Protein AF-A0A6L7ND13-F1 (afdb_monomer)

Nearest PDB structures (foldseek):
  5fch-assembly1_B  TM=8.003E-01  e=1.359E-07  Xanthomonas campestris pv. campestris str. ATCC 33913
  6xmr-assembly1_B  TM=7.832E-01  e=4.592E-07  Lactococcus lactis
  7n02-assembly1_B  TM=7.841E-01  e=1.763E-06  Lactococcus lactis
  7k3u-assembly2_B  TM=7.714E-01  e=4.323E-06  Lactococcus lactis
  4zng-assembly2_B  TM=7.708E-01  e=8.747E-06  Lactococcus lactis

Radius of gyration: 25.18 Å; Cα contacts (8 Å, |Δi|>4): 247; chains: 1; bounding box: 66×83×65 Å

Sequence (226 aa):
MPPTGGRMGHCSWRRLSSLGLPGARTSSAKSAGSGPPSGVRSARRWLVEGTPSSPRLAPGMSTIAFDHRARRLALDVVLEEAGVDLVWLPIGADLEYLTGIQRRVPTFGDVNYAHGWVAGAFLAPGRDPAFILPRNYVEFDLPEGVPGEVVSVSEMDDGHALFSRVARSFPSPRTLAVGARTWASATMNLLEELRNPQLSNASRLVNRLRRIKSPEELELLRRACH

Structure (mmCIF, N/CA/C/O backbone):
data_AF-A0A6L7ND13-F1
#
_entry.id   AF-A0A6L7ND13-F1
#
loop_
_atom_site.group_PDB
_atom_site.id
_atom_site.type_symbol
_atom_site.label_atom_id
_atom_site.label_alt_id
_atom_site.label_comp_id
_atom_site.label_asym_id
_atom_site.label_entity_id
_atom_site.label_seq_id
_atom_site.pdbx_PDB_ins_code
_atom_site.Cartn_x
_atom_site.Cartn_y
_atom_site.Cartn_z
_atom_site.occupancy
_atom_site.B_iso_or_equiv
_atom_site.auth_seq_id
_atom_site.auth_comp_id
_atom_site.auth_asym_id
_atom_site.auth_atom_id
_atom_site.pdbx_PDB_model_num
ATOM 1 N N . MET A 1 1 ? -37.242 57.084 11.475 1.00 40.94 1 MET A N 1
ATOM 2 C CA . MET A 1 1 ? -35.936 57.454 10.889 1.00 40.94 1 MET A CA 1
ATOM 3 C C . MET A 1 1 ? -35.369 56.239 10.155 1.00 40.94 1 MET A C 1
ATOM 5 O O . MET A 1 1 ? -35.348 55.177 10.764 1.00 40.94 1 MET A O 1
ATOM 9 N N . PRO A 1 2 ? -35.008 56.360 8.865 1.00 50.81 2 PRO A N 1
ATOM 10 C CA . PRO A 1 2 ? -34.265 55.353 8.084 1.00 50.81 2 PRO A CA 1
ATOM 11 C C . PRO A 1 2 ? -32.737 55.579 8.264 1.00 50.81 2 PRO A C 1
ATOM 13 O O . PRO A 1 2 ? -32.386 56.436 9.077 1.00 50.81 2 PRO A O 1
ATOM 16 N N . PRO A 1 3 ? -31.819 55.027 7.436 1.00 60.19 3 PRO A N 1
ATOM 17 C CA . PRO A 1 3 ? -31.673 53.696 6.808 1.00 60.19 3 PRO A CA 1
ATOM 18 C C . PRO A 1 3 ? -30.287 53.065 7.153 1.00 60.19 3 PRO A C 1
ATOM 20 O O . PRO A 1 3 ? -29.480 53.669 7.849 1.00 60.19 3 PRO A O 1
ATOM 23 N N . THR A 1 4 ? -29.957 51.833 6.747 1.00 44.44 4 THR A N 1
ATOM 24 C CA . THR A 1 4 ? -28.990 51.448 5.669 1.00 44.44 4 THR A CA 1
ATOM 25 C C . THR A 1 4 ? -28.398 50.088 6.107 1.00 44.44 4 THR A C 1
ATOM 27 O O . THR A 1 4 ? -28.283 49.857 7.301 1.00 44.44 4 THR A O 1
ATOM 30 N N . GLY A 1 5 ? -28.041 49.081 5.309 1.00 36.72 5 GLY A N 1
ATOM 31 C CA . GLY A 1 5 ? -27.758 48.928 3.886 1.00 36.72 5 GLY A CA 1
ATOM 32 C C . GLY A 1 5 ? -26.557 47.967 3.778 1.00 36.72 5 GLY A C 1
ATOM 33 O O . GLY A 1 5 ? -25.539 48.217 4.410 1.00 36.72 5 GLY A O 1
ATOM 34 N N . GLY A 1 6 ? -26.652 46.870 3.016 1.00 35.41 6 GLY A N 1
ATOM 35 C CA . GLY A 1 6 ? -25.508 45.966 2.805 1.00 35.41 6 GLY A CA 1
ATOM 36 C C . GLY A 1 6 ? -25.832 44.708 1.996 1.00 35.41 6 GLY A C 1
ATOM 37 O O . GLY A 1 6 ? -26.283 43.712 2.543 1.00 35.41 6 GLY A O 1
ATOM 38 N N . ARG A 1 7 ? -25.616 44.785 0.677 1.00 42.44 7 ARG A N 1
ATOM 39 C CA . ARG A 1 7 ? -25.747 43.716 -0.333 1.00 42.44 7 ARG A CA 1
ATOM 40 C C . ARG A 1 7 ? -24.515 42.798 -0.374 1.00 42.44 7 ARG A C 1
ATOM 42 O O . ARG A 1 7 ? -23.428 43.268 -0.068 1.00 42.44 7 ARG A O 1
ATOM 49 N N . MET A 1 8 ? -24.701 41.591 -0.929 1.00 37.66 8 MET A N 1
ATOM 50 C CA . MET A 1 8 ? -23.852 40.831 -1.889 1.00 37.66 8 MET A CA 1
ATOM 51 C C . MET A 1 8 ? -23.937 39.327 -1.565 1.00 37.66 8 MET A C 1
ATOM 53 O O . MET A 1 8 ? -23.882 38.955 -0.407 1.00 37.66 8 MET A O 1
ATOM 57 N N . GLY A 1 9 ? -24.077 38.379 -2.489 1.00 33.59 9 GLY A N 1
ATOM 58 C CA . GLY A 1 9 ? -24.185 38.400 -3.941 1.00 33.59 9 GLY A CA 1
ATOM 59 C C . GLY A 1 9 ? -24.424 36.954 -4.399 1.00 33.59 9 GLY A C 1
ATOM 60 O O . GLY A 1 9 ? -23.698 36.046 -4.006 1.00 33.59 9 GLY A O 1
ATOM 61 N N . HIS A 1 10 ? -25.468 36.734 -5.197 1.00 35.94 10 HIS A N 1
ATOM 62 C CA . HIS A 1 10 ? -25.691 35.477 -5.903 1.00 35.94 10 HIS A CA 1
ATOM 63 C C . HIS A 1 10 ? -24.817 35.458 -7.161 1.00 35.94 10 HIS A C 1
ATOM 65 O O . HIS A 1 10 ? -24.975 36.323 -8.019 1.00 35.94 10 HIS A O 1
ATOM 71 N N . CYS A 1 11 ? -23.952 34.453 -7.303 1.00 31.17 11 CYS A N 1
ATOM 72 C CA . CYS A 1 11 ? -23.313 34.124 -8.576 1.00 31.17 11 CYS A CA 1
ATOM 73 C C . CYS A 1 11 ? -23.838 32.772 -9.064 1.00 31.17 11 CYS A C 1
ATOM 75 O O . CYS A 1 11 ? -23.511 31.719 -8.519 1.00 31.17 11 CYS A O 1
ATOM 77 N N . SER A 1 12 ? -24.695 32.827 -10.086 1.00 31.81 12 SER A N 1
ATOM 78 C CA . SER A 1 12 ? -25.202 31.668 -10.813 1.00 31.81 12 SER A CA 1
ATOM 79 C C . SER A 1 12 ? -24.161 31.170 -11.812 1.00 31.81 12 SER A C 1
ATOM 81 O O . SER A 1 12 ? -23.707 31.948 -12.650 1.00 31.81 12 SER A O 1
ATOM 83 N N . TRP A 1 13 ? -23.874 29.872 -11.816 1.00 30.31 13 TRP A N 1
ATOM 84 C CA . TRP A 1 13 ? -23.198 29.219 -12.935 1.00 30.31 13 TRP A CA 1
ATOM 85 C C . TRP A 1 13 ? -24.251 28.637 -13.882 1.00 30.31 13 TRP A C 1
ATOM 87 O O . TRP A 1 13 ? -24.822 27.573 -13.640 1.00 30.31 13 TRP A O 1
ATOM 97 N N . ARG A 1 14 ? -24.549 29.368 -14.964 1.00 34.06 14 ARG A N 1
ATOM 98 C CA . ARG A 1 14 ? -25.273 28.824 -16.119 1.00 34.06 14 ARG A CA 1
ATOM 99 C C . ARG A 1 14 ? -24.301 28.058 -17.014 1.00 34.06 14 ARG A C 1
ATOM 101 O O . ARG A 1 14 ? -23.318 28.606 -17.491 1.00 34.06 14 ARG A O 1
ATOM 108 N N . ARG A 1 15 ? -24.665 26.794 -17.231 1.00 37.66 15 ARG A N 1
ATOM 109 C CA . ARG A 1 15 ? -24.554 25.972 -18.447 1.00 37.66 15 ARG A CA 1
ATOM 110 C C . ARG A 1 15 ? -23.875 26.653 -19.654 1.00 37.66 15 ARG A C 1
ATOM 112 O O . ARG A 1 15 ? -24.458 27.546 -20.262 1.00 37.66 15 ARG A O 1
ATOM 119 N N . LEU A 1 16 ? -22.721 26.125 -20.061 1.00 36.28 16 LEU A N 1
ATOM 120 C CA . LEU A 1 16 ? -22.195 26.249 -21.421 1.00 36.28 16 LEU A CA 1
ATOM 121 C C . LEU A 1 16 ? -22.166 24.854 -22.050 1.00 36.28 16 LEU A C 1
ATOM 123 O O . LEU A 1 16 ? -21.286 24.040 -21.793 1.00 36.28 16 LEU A O 1
ATOM 127 N N . SER A 1 17 ? -23.193 24.589 -22.846 1.00 32.53 17 SER A N 1
ATOM 128 C CA . SER A 1 17 ? -23.294 23.472 -23.776 1.00 32.53 17 SER A CA 1
ATOM 129 C C . SER A 1 1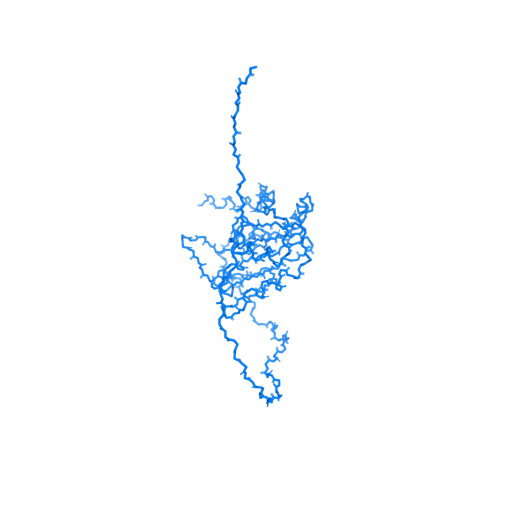7 ? -23.198 24.048 -25.180 1.00 32.53 17 SER A C 1
ATOM 131 O O . SER A 1 17 ? -24.131 24.737 -25.571 1.00 32.53 17 SER A O 1
ATOM 133 N N . SER A 1 18 ? -22.099 23.777 -25.894 1.00 33.47 18 SER A N 1
ATOM 134 C CA . SER A 1 18 ? -22.015 23.727 -27.366 1.00 33.47 18 SER A CA 1
ATOM 135 C C . SER A 1 18 ? -20.552 23.730 -27.829 1.00 33.47 18 SER A C 1
ATOM 137 O O . SER A 1 18 ? -19.965 24.791 -28.028 1.00 33.47 18 SER A O 1
ATOM 139 N N . LEU A 1 19 ? -19.977 22.554 -28.076 1.00 37.94 19 LEU A N 1
ATOM 140 C CA . LEU A 1 19 ? -18.961 22.400 -29.118 1.00 37.94 19 LEU A CA 1
ATOM 141 C C . LEU A 1 19 ? -19.361 21.186 -29.953 1.00 37.94 19 LEU A C 1
ATOM 143 O O . LEU A 1 19 ? -19.445 20.065 -29.458 1.00 37.94 19 LEU A O 1
ATOM 147 N N . GLY A 1 20 ? -19.752 21.484 -31.191 1.00 30.27 20 GLY A N 1
ATOM 148 C CA . GLY A 1 20 ? -20.318 20.550 -32.148 1.00 30.27 20 GLY A CA 1
ATOM 149 C C . GLY A 1 20 ? -19.278 19.596 -32.723 1.00 30.27 20 GLY A C 1
ATOM 150 O O . GLY A 1 20 ? -18.179 19.993 -33.100 1.00 30.27 20 GLY A O 1
ATOM 151 N N . LEU A 1 21 ? -19.684 18.335 -32.819 1.00 35.75 21 LEU A N 1
ATOM 152 C CA . LEU A 1 21 ? -19.057 17.296 -33.627 1.00 35.75 21 LEU A CA 1
ATOM 153 C C . LEU A 1 21 ? -19.532 17.426 -35.082 1.00 35.75 21 LEU A C 1
ATOM 155 O O . LEU A 1 21 ? -20.730 17.630 -35.297 1.00 35.75 21 LEU A O 1
ATOM 159 N N . PRO A 1 22 ? -18.669 17.198 -36.085 1.00 37.41 22 PRO A N 1
ATOM 160 C CA . PRO A 1 22 ? -19.125 16.869 -37.423 1.00 37.41 22 PRO A CA 1
ATOM 161 C C . PRO A 1 22 ? -18.954 15.375 -37.739 1.00 37.41 22 PRO A C 1
ATOM 163 O O . PRO A 1 22 ? -17.865 14.817 -37.636 1.00 37.41 22 PRO A O 1
ATOM 166 N N . GLY A 1 23 ? -20.032 14.781 -38.257 1.00 31.81 23 GLY A N 1
ATOM 167 C CA . GLY A 1 23 ? -19.943 13.876 -39.406 1.00 31.81 23 GLY A CA 1
ATOM 168 C C . GLY A 1 23 ? -19.906 12.378 -39.124 1.00 31.81 23 GLY A C 1
ATOM 169 O O . GLY A 1 23 ? -18.852 11.752 -39.168 1.00 31.81 23 GLY A O 1
ATOM 170 N N . ALA A 1 24 ? -21.090 11.779 -38.997 1.00 30.98 24 ALA A N 1
ATOM 171 C CA . ALA A 1 24 ? -21.293 10.362 -39.263 1.00 30.98 24 ALA A CA 1
ATOM 172 C C . ALA A 1 24 ? -20.991 10.044 -40.742 1.00 30.98 24 ALA A C 1
ATOM 174 O O . ALA A 1 24 ? -21.528 10.689 -41.644 1.00 30.98 24 ALA A O 1
ATOM 175 N N . ARG A 1 25 ? -20.180 9.012 -40.997 1.00 33.34 25 ARG A N 1
ATOM 176 C CA . ARG A 1 25 ? -20.215 8.252 -42.252 1.00 33.34 25 ARG A CA 1
ATOM 177 C C . ARG A 1 25 ? -20.466 6.792 -41.927 1.00 33.34 25 ARG A C 1
ATOM 179 O O . ARG A 1 25 ? -19.739 6.174 -41.158 1.00 33.34 25 ARG A O 1
ATOM 186 N N . THR A 1 26 ? -21.524 6.277 -42.527 1.00 32.94 26 THR A N 1
ATOM 187 C CA . THR A 1 26 ? -21.866 4.867 -42.600 1.00 32.94 26 THR A CA 1
ATOM 188 C C . THR A 1 26 ? -20.973 4.180 -43.633 1.00 32.94 26 THR A C 1
ATOM 190 O O . THR A 1 26 ? -20.794 4.677 -44.743 1.00 32.94 26 THR A O 1
ATOM 193 N N . SER A 1 27 ? -20.455 2.999 -43.301 1.00 33.62 27 SER A N 1
ATOM 194 C CA . SER A 1 27 ? -20.012 2.029 -44.303 1.00 33.62 27 SER A CA 1
ATOM 195 C C . SER A 1 27 ? -20.180 0.601 -43.782 1.00 33.62 27 SER A C 1
ATOM 197 O O . SER A 1 27 ? -19.410 0.129 -42.954 1.00 33.62 27 SER A O 1
ATOM 199 N N . SER A 1 28 ? -21.232 -0.043 -44.288 1.00 31.62 28 SER A N 1
ATOM 200 C CA . SER A 1 28 ? -21.255 -1.404 -44.839 1.00 31.62 28 SER A CA 1
ATOM 201 C C . SER A 1 28 ? -20.375 -2.488 -44.194 1.00 31.62 28 SER A C 1
ATOM 203 O O . SER A 1 28 ? -19.152 -2.499 -44.321 1.00 31.62 28 SER A O 1
ATOM 205 N N . ALA A 1 29 ? -21.068 -3.503 -43.681 1.00 30.78 29 ALA A N 1
ATOM 206 C CA . ALA A 1 29 ? -20.566 -4.810 -43.290 1.00 30.78 29 ALA A CA 1
ATOM 207 C C . ALA A 1 29 ? -19.796 -5.550 -44.403 1.00 30.78 29 ALA A C 1
ATOM 209 O O . ALA A 1 29 ? -20.212 -5.578 -45.561 1.00 30.78 29 ALA A O 1
ATOM 210 N N . LYS A 1 30 ? -18.736 -6.261 -44.004 1.00 33.00 30 LYS A N 1
ATOM 211 C CA . LYS A 1 30 ? -18.285 -7.499 -44.649 1.00 33.00 30 LYS A CA 1
ATOM 212 C C . LYS A 1 30 ? -17.949 -8.523 -43.570 1.00 33.00 30 LYS A C 1
ATOM 214 O O . LYS A 1 30 ? -17.019 -8.350 -42.792 1.00 33.00 30 LYS A O 1
ATOM 219 N N . SER A 1 31 ? -18.751 -9.578 -43.543 1.00 31.55 31 SER A N 1
ATOM 220 C CA . SER A 1 31 ? -18.519 -10.834 -42.842 1.00 31.55 31 SER A CA 1
ATOM 221 C C . SER A 1 31 ? -17.389 -11.617 -43.511 1.00 31.55 31 SER A C 1
ATOM 223 O O . SER A 1 31 ? -17.465 -11.867 -44.714 1.00 31.55 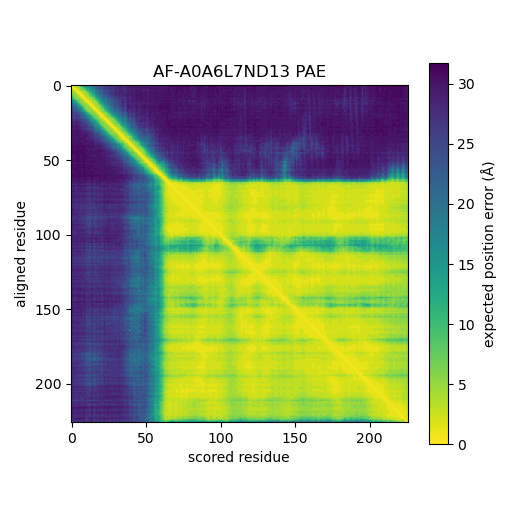31 SER A O 1
ATOM 225 N N . ALA A 1 32 ? -16.402 -12.071 -42.741 1.00 31.53 32 ALA A N 1
ATOM 226 C CA . ALA A 1 32 ? -15.563 -13.208 -43.109 1.00 31.53 32 ALA A CA 1
ATOM 227 C C . ALA A 1 32 ? -14.861 -13.782 -41.871 1.00 31.53 32 ALA A C 1
ATOM 229 O O . ALA A 1 32 ? -14.202 -13.053 -41.139 1.00 31.53 32 ALA A O 1
ATOM 230 N N . GLY A 1 33 ? -14.953 -15.102 -41.707 1.00 28.72 33 GLY A N 1
ATOM 231 C CA . GLY A 1 33 ? -13.847 -15.894 -41.168 1.00 28.72 33 GLY A CA 1
ATOM 232 C C . GLY A 1 33 ? -13.826 -16.120 -39.663 1.00 28.72 33 GLY A C 1
ATOM 233 O O . GLY A 1 33 ? -13.069 -15.495 -38.933 1.00 28.72 33 GLY A O 1
ATOM 234 N N . SER A 1 34 ? -14.592 -17.115 -39.230 1.00 35.09 34 SER A N 1
ATOM 235 C CA . SER A 1 34 ? -14.380 -17.883 -38.006 1.00 35.09 34 SER A CA 1
ATOM 236 C C . SER A 1 34 ? -12.985 -18.526 -37.965 1.00 35.09 34 SER A C 1
ATOM 238 O O . SER A 1 34 ? -12.655 -19.347 -38.821 1.00 35.09 34 SER A O 1
ATOM 240 N N . GLY A 1 35 ? -12.214 -18.223 -36.924 1.00 32.94 35 GLY A N 1
ATOM 241 C CA . GLY A 1 35 ? -11.026 -18.971 -36.519 1.00 32.94 35 GLY A CA 1
ATOM 242 C C . GLY A 1 35 ? -10.591 -18.512 -35.125 1.00 32.94 35 GLY A C 1
ATOM 243 O O . GLY A 1 35 ? -10.417 -17.309 -34.931 1.00 32.94 35 GLY A O 1
ATOM 244 N N . PRO A 1 36 ? -10.470 -19.403 -34.126 1.00 39.97 36 PRO A N 1
ATOM 245 C CA . PRO A 1 36 ? -10.032 -18.991 -32.800 1.00 39.97 36 PRO A CA 1
ATOM 246 C C . PRO A 1 36 ? -8.549 -18.589 -32.856 1.00 39.97 36 PRO A C 1
ATOM 248 O O . PRO A 1 36 ? -7.761 -19.292 -33.496 1.00 39.97 36 PRO A O 1
ATOM 251 N N . PRO A 1 37 ? -8.125 -17.502 -32.185 1.00 38.19 37 PRO A N 1
ATOM 252 C CA . PRO A 1 37 ? -6.709 -17.207 -32.047 1.00 38.19 37 PRO A CA 1
ATOM 253 C C . PRO A 1 37 ? -6.037 -18.345 -31.270 1.00 38.19 37 PRO A C 1
ATOM 255 O O . PRO A 1 37 ? -6.308 -18.590 -30.093 1.00 38.19 37 PRO A O 1
ATOM 258 N N . SER A 1 38 ? -5.154 -19.063 -31.959 1.00 40.66 38 SER A N 1
ATOM 259 C CA . SER A 1 38 ? -4.236 -20.041 -31.392 1.00 40.66 38 SER A CA 1
ATOM 260 C C . SER A 1 38 ? -3.273 -19.329 -30.439 1.00 40.66 38 SER A C 1
ATOM 262 O O . SER A 1 38 ? -2.239 -18.809 -30.852 1.00 40.66 38 SER A O 1
ATOM 264 N N . GLY A 1 39 ? -3.634 -19.266 -29.160 1.00 34.34 39 GLY A N 1
ATOM 265 C CA . GLY A 1 39 ? -2.821 -18.574 -28.161 1.00 34.34 39 GLY A CA 1
ATOM 266 C C . GLY A 1 39 ? -3.221 -18.820 -26.711 1.00 34.34 39 GLY A C 1
ATOM 267 O O . GLY A 1 39 ? -2.777 -18.089 -25.838 1.00 34.34 39 GLY A O 1
ATOM 268 N N . VAL A 1 40 ? -4.033 -19.838 -26.421 1.00 33.84 40 VAL A N 1
ATOM 269 C CA . VAL A 1 40 ? -4.326 -20.244 -25.039 1.00 33.84 40 VAL A CA 1
ATOM 270 C C . VAL A 1 40 ? -3.313 -21.313 -24.640 1.00 33.84 40 VAL A C 1
ATOM 272 O O . VAL A 1 40 ? -3.551 -22.508 -24.802 1.00 33.84 40 VAL A O 1
ATOM 275 N N . ARG A 1 41 ? -2.141 -20.894 -24.150 1.00 32.41 41 ARG A N 1
ATOM 276 C CA . ARG A 1 41 ? -1.257 -21.807 -23.413 1.00 32.41 41 ARG A CA 1
ATOM 277 C C . ARG A 1 41 ? -1.725 -21.835 -21.966 1.00 32.41 41 ARG A C 1
ATOM 279 O O . ARG A 1 41 ? -1.725 -20.822 -21.277 1.00 32.41 41 ARG A O 1
ATOM 286 N N . SER A 1 42 ? -2.163 -23.013 -21.540 1.00 31.14 42 SER A N 1
ATOM 287 C CA . SER A 1 42 ? -2.603 -23.314 -20.184 1.00 31.14 42 SER A CA 1
ATOM 288 C C . SER A 1 42 ? -1.590 -22.840 -19.137 1.00 31.14 42 SER A C 1
ATOM 290 O O . SER A 1 42 ? -0.424 -23.235 -19.179 1.00 31.14 42 SER A O 1
ATOM 292 N N . ALA A 1 43 ? -2.063 -22.077 -18.152 1.00 33.84 43 ALA A N 1
ATOM 293 C CA . ALA A 1 43 ? -1.326 -21.596 -16.982 1.00 33.84 43 ALA A CA 1
ATOM 294 C C . ALA A 1 43 ? -0.995 -22.709 -15.959 1.00 33.84 43 ALA A C 1
ATOM 296 O O . ALA A 1 43 ? -1.210 -22.565 -14.760 1.00 33.84 43 ALA A O 1
ATOM 297 N N . ARG A 1 44 ? -0.509 -23.865 -16.422 1.00 34.22 44 ARG A N 1
ATOM 298 C CA . ARG A 1 44 ? -0.173 -25.021 -15.577 1.00 34.22 44 ARG A CA 1
ATOM 299 C C . ARG A 1 44 ? 1.131 -25.675 -16.027 1.00 34.22 44 ARG A C 1
ATOM 301 O O . ARG A 1 44 ? 1.146 -26.862 -16.325 1.00 34.22 44 ARG A O 1
ATOM 308 N N . ARG A 1 45 ? 2.223 -24.909 -16.118 1.00 28.58 45 ARG A N 1
ATOM 309 C CA . ARG A 1 45 ? 3.580 -25.481 -16.200 1.00 28.58 45 ARG A CA 1
ATOM 310 C C . ARG A 1 45 ? 4.687 -24.464 -15.917 1.00 28.58 45 ARG A C 1
ATOM 312 O O . ARG A 1 45 ? 5.546 -24.244 -16.754 1.00 28.58 45 ARG A O 1
ATOM 319 N N . TRP A 1 46 ? 4.674 -23.870 -14.732 1.00 29.22 46 TRP A N 1
ATOM 320 C CA . TRP A 1 46 ? 5.869 -23.243 -14.164 1.00 29.22 46 TRP A CA 1
ATOM 321 C C . TRP A 1 46 ? 5.960 -23.684 -12.707 1.00 29.22 46 TRP A C 1
ATOM 323 O O . TRP A 1 46 ? 5.552 -22.983 -11.790 1.00 29.22 46 TRP A O 1
ATOM 333 N N . LEU A 1 47 ? 6.386 -24.932 -12.525 1.00 33.16 47 LEU A N 1
ATOM 334 C CA . LEU A 1 47 ? 6.781 -25.481 -11.237 1.00 33.16 47 LEU A CA 1
ATOM 335 C C . LEU A 1 47 ? 8.259 -25.848 -11.352 1.00 33.16 47 LEU A C 1
ATOM 337 O O . LEU A 1 47 ? 8.613 -26.748 -12.105 1.00 33.16 47 LEU A O 1
ATOM 341 N N . VAL A 1 48 ? 9.043 -25.116 -10.562 1.00 42.22 48 VAL A N 1
ATOM 342 C CA . VAL A 1 48 ? 10.335 -25.481 -9.972 1.00 42.22 48 VAL A CA 1
ATOM 343 C C . VAL A 1 48 ? 11.474 -25.752 -10.951 1.00 42.22 48 VAL A C 1
ATOM 345 O O . VAL A 1 48 ? 11.781 -26.894 -11.251 1.00 42.22 48 VAL A O 1
ATOM 348 N N . GLU A 1 49 ? 12.198 -24.697 -11.315 1.00 29.50 49 GLU A N 1
ATOM 349 C CA . GLU A 1 49 ? 13.647 -24.790 -11.507 1.00 29.50 49 GLU A CA 1
ATOM 350 C C . GLU A 1 49 ? 14.270 -23.428 -11.182 1.00 29.50 49 GLU A C 1
ATOM 352 O O . GLU A 1 49 ? 13.945 -22.417 -11.798 1.00 29.50 49 GLU A O 1
ATOM 357 N N . GLY A 1 50 ? 15.118 -23.409 -10.153 1.00 28.28 50 GLY A N 1
ATOM 358 C CA . GLY A 1 50 ? 15.811 -22.216 -9.675 1.00 28.28 50 GLY A CA 1
ATOM 359 C C . GLY A 1 50 ? 15.237 -21.669 -8.374 1.00 28.28 50 GLY A C 1
ATOM 360 O O . GLY A 1 50 ? 14.555 -20.650 -8.362 1.00 28.28 50 GLY A O 1
ATOM 361 N N . THR A 1 51 ? 15.553 -22.310 -7.249 1.00 33.25 51 THR A N 1
ATOM 362 C CA . THR A 1 51 ? 15.626 -21.594 -5.971 1.00 33.25 51 THR A CA 1
ATOM 363 C C . THR A 1 51 ? 16.593 -20.425 -6.185 1.00 33.25 51 THR A C 1
ATOM 365 O O . THR A 1 51 ? 17.752 -20.694 -6.518 1.00 33.25 51 THR A O 1
ATOM 368 N N . PRO A 1 52 ? 16.192 -19.148 -6.043 1.00 37.78 52 PRO A N 1
ATOM 369 C CA . PRO A 1 52 ? 17.180 -18.086 -6.019 1.00 37.78 52 PRO A CA 1
ATOM 370 C C . PRO A 1 52 ? 18.040 -18.336 -4.781 1.00 37.78 52 PRO A C 1
ATOM 372 O O . PRO A 1 52 ? 17.555 -18.343 -3.649 1.00 37.78 52 PRO A O 1
ATOM 375 N N . SER A 1 53 ? 19.314 -18.651 -5.007 1.00 37.03 53 SER A N 1
ATOM 376 C CA . SER A 1 53 ? 20.297 -18.737 -3.939 1.00 37.03 53 SER A CA 1
ATOM 377 C C . SER A 1 53 ? 20.293 -17.399 -3.214 1.00 37.03 53 SER A C 1
ATOM 379 O O . SER A 1 53 ? 20.616 -16.380 -3.829 1.00 37.03 53 SER A O 1
ATOM 381 N N . SER A 1 54 ? 19.913 -17.409 -1.935 1.00 38.81 54 SER A N 1
ATOM 382 C CA . SER A 1 54 ? 19.988 -16.239 -1.065 1.00 38.81 54 SER A CA 1
ATOM 383 C C . SER A 1 54 ? 21.356 -15.568 -1.222 1.00 38.81 54 SER A C 1
ATOM 385 O O . SER A 1 54 ? 22.365 -16.281 -1.334 1.00 38.81 54 SER A O 1
ATOM 387 N N . PRO A 1 55 ? 21.433 -14.226 -1.244 1.00 44.22 55 PRO A N 1
ATOM 388 C CA . PRO A 1 55 ? 22.718 -13.550 -1.299 1.00 44.22 55 PRO A CA 1
ATOM 389 C C . PRO A 1 55 ? 23.587 -14.053 -0.143 1.00 44.22 55 PRO A C 1
ATOM 391 O O . PRO A 1 55 ? 23.148 -14.122 1.007 1.00 44.22 55 PRO A O 1
ATOM 394 N N . ARG A 1 56 ? 24.822 -14.466 -0.457 1.00 37.34 56 ARG A N 1
ATOM 395 C CA . ARG A 1 56 ? 25.806 -14.854 0.558 1.00 37.34 56 ARG A CA 1
ATOM 396 C C . ARG A 1 56 ? 26.117 -13.622 1.405 1.00 37.34 56 ARG A C 1
ATOM 398 O O . ARG A 1 56 ? 26.918 -12.781 1.009 1.00 37.34 56 ARG A O 1
ATOM 405 N N . LEU A 1 57 ? 25.458 -13.526 2.556 1.00 43.62 57 LEU A N 1
ATOM 406 C CA . LEU A 1 57 ? 25.804 -12.587 3.615 1.00 43.62 57 LEU A CA 1
ATOM 407 C C . LEU A 1 57 ? 27.253 -12.841 4.041 1.00 43.62 57 LEU A C 1
ATOM 409 O O . LEU A 1 57 ? 27.705 -13.989 4.088 1.00 43.62 57 LEU A O 1
ATOM 413 N N . ALA A 1 58 ? 27.980 -11.769 4.352 1.00 37.84 58 ALA A N 1
ATOM 414 C CA . ALA A 1 58 ? 29.309 -11.883 4.934 1.00 37.84 58 ALA A CA 1
ATOM 415 C C . ALA A 1 58 ? 29.247 -12.773 6.198 1.00 37.84 58 ALA A C 1
ATOM 417 O O . ALA A 1 58 ? 28.305 -12.641 6.991 1.00 37.84 58 ALA A O 1
ATOM 418 N N . PRO A 1 59 ? 30.209 -13.694 6.401 1.00 31.16 59 PRO A N 1
ATOM 419 C CA . PRO A 1 59 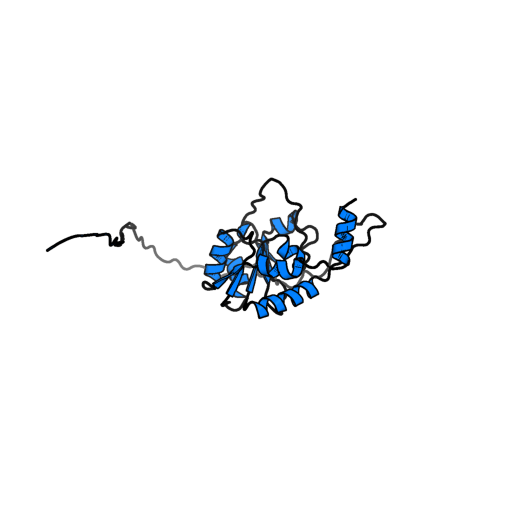? 30.196 -14.590 7.552 1.00 31.16 59 PRO A CA 1
ATOM 420 C C . PRO A 1 59 ? 30.210 -13.778 8.858 1.00 31.16 59 PRO A C 1
ATOM 422 O O . PRO A 1 59 ? 31.155 -13.039 9.120 1.00 31.16 59 PRO A O 1
ATOM 425 N N . GLY A 1 60 ? 29.136 -13.896 9.651 1.00 42.09 60 GLY A N 1
ATOM 426 C CA . GLY A 1 60 ? 28.953 -13.203 10.937 1.00 42.09 60 GLY A CA 1
ATOM 427 C C . GLY A 1 60 ? 27.691 -12.333 11.055 1.00 42.09 60 GLY A C 1
ATOM 428 O O . GLY A 1 60 ? 27.325 -11.949 12.164 1.00 42.09 60 GLY A O 1
ATOM 429 N N . MET A 1 61 ? 26.977 -12.049 9.961 1.00 45.38 61 MET A N 1
ATOM 430 C CA . MET A 1 61 ? 25.706 -11.314 10.023 1.00 45.38 61 MET A CA 1
ATOM 431 C C . MET A 1 61 ? 24.544 -12.250 10.378 1.00 45.38 61 MET A C 1
ATOM 433 O O . MET A 1 61 ? 24.005 -12.936 9.515 1.00 45.38 61 MET A O 1
ATOM 437 N N . SER A 1 62 ? 24.124 -12.254 11.646 1.00 48.16 62 SER A N 1
ATOM 438 C CA . SER A 1 62 ? 22.799 -12.767 12.018 1.00 48.16 62 SER A CA 1
ATOM 439 C C . SER A 1 62 ? 21.735 -11.923 11.309 1.00 48.16 62 SER A C 1
ATOM 441 O O . SER A 1 62 ? 21.580 -10.730 11.607 1.00 48.16 62 SER A O 1
ATOM 443 N N . THR A 1 63 ? 21.057 -12.528 10.331 1.00 63.53 63 THR A N 1
ATOM 444 C CA . THR A 1 63 ? 19.917 -11.947 9.624 1.00 63.53 63 THR A CA 1
ATOM 445 C C . THR A 1 63 ? 18.758 -11.867 10.600 1.00 63.53 63 THR A C 1
ATOM 447 O O . THR A 1 63 ? 18.137 -12.867 10.949 1.00 63.53 63 THR A O 1
ATOM 450 N N . ILE A 1 64 ? 18.488 -10.660 11.081 1.00 74.94 64 ILE A N 1
ATOM 451 C CA . ILE A 1 64 ? 17.315 -10.404 11.903 1.00 74.94 64 ILE A CA 1
ATOM 452 C C . ILE A 1 64 ? 16.088 -10.553 11.001 1.00 74.94 64 ILE A C 1
ATOM 454 O O . ILE A 1 64 ? 15.864 -9.731 10.114 1.00 74.94 64 ILE A O 1
ATOM 458 N N . ALA A 1 65 ? 15.327 -11.628 11.201 1.00 82.00 65 ALA A N 1
ATOM 459 C CA . ALA A 1 65 ? 14.089 -11.891 10.480 1.00 82.00 65 ALA A CA 1
ATOM 460 C C . ALA A 1 65 ? 12.905 -11.249 11.217 1.00 82.00 65 ALA A C 1
ATOM 462 O O . ALA A 1 65 ? 12.738 -11.440 12.420 1.00 82.00 65 ALA A O 1
ATOM 463 N N . PHE A 1 66 ? 12.075 -10.496 10.496 1.00 90.44 66 PHE A N 1
ATOM 464 C CA . PHE A 1 66 ? 10.876 -9.873 11.054 1.00 90.44 66 PHE A CA 1
ATOM 465 C C . PHE A 1 66 ? 9.628 -10.720 10.806 1.00 90.44 66 PHE A C 1
ATOM 467 O O . PHE A 1 66 ? 9.408 -11.209 9.698 1.00 90.44 66 PHE A O 1
ATOM 474 N N . ASP A 1 67 ? 8.749 -10.807 11.807 1.00 93.81 67 ASP A N 1
ATOM 475 C CA . ASP A 1 67 ? 7.417 -11.385 11.624 1.00 93.81 67 ASP A CA 1
ATOM 476 C C . ASP A 1 67 ? 6.459 -10.358 10.999 1.00 93.81 67 ASP A C 1
ATOM 478 O O . ASP A 1 67 ? 5.729 -9.615 11.665 1.00 93.81 67 ASP A O 1
ATOM 482 N N . HIS A 1 68 ? 6.470 -10.306 9.670 1.00 94.56 68 HIS A N 1
ATOM 483 C CA . HIS A 1 68 ? 5.573 -9.444 8.906 1.00 94.56 68 HIS A CA 1
ATOM 484 C C . HIS A 1 68 ? 4.107 -9.880 9.004 1.00 94.56 68 HIS A C 1
ATOM 486 O O . HIS A 1 68 ? 3.213 -9.044 8.868 1.00 94.56 68 HIS A O 1
ATOM 492 N N . ARG A 1 69 ? 3.827 -11.162 9.268 1.00 94.81 69 ARG A N 1
ATOM 493 C CA . ARG A 1 69 ? 2.451 -11.642 9.433 1.00 94.81 69 ARG A CA 1
ATOM 494 C C . ARG A 1 69 ? 1.859 -11.118 10.736 1.00 94.81 69 ARG A C 1
ATOM 496 O O . ARG A 1 69 ? 0.750 -10.595 10.708 1.00 94.81 69 ARG A O 1
ATOM 503 N N . ALA A 1 70 ? 2.607 -11.166 11.838 1.00 95.50 70 ALA A N 1
ATOM 504 C CA . ALA A 1 70 ? 2.193 -10.570 13.107 1.00 95.50 70 ALA A CA 1
ATOM 505 C C . ALA A 1 70 ? 1.918 -9.064 12.972 1.00 95.50 70 ALA A C 1
ATOM 507 O O . ALA A 1 70 ? 0.926 -8.569 13.503 1.00 95.50 70 ALA A O 1
ATOM 508 N N . ARG A 1 71 ? 2.732 -8.335 12.193 1.00 96.62 71 ARG A N 1
ATOM 509 C CA . ARG A 1 71 ? 2.485 -6.910 11.903 1.00 96.62 71 ARG A CA 1
ATOM 510 C C . ARG A 1 71 ? 1.175 -6.673 11.148 1.00 96.62 71 ARG A C 1
ATOM 512 O O . ARG A 1 71 ? 0.491 -5.697 11.442 1.00 96.62 71 ARG A O 1
ATOM 519 N N . ARG A 1 72 ? 0.812 -7.547 10.203 1.00 96.94 72 ARG A N 1
ATOM 520 C CA . ARG A 1 72 ? -0.480 -7.468 9.497 1.00 96.94 72 ARG A CA 1
ATOM 521 C C . ARG A 1 72 ? -1.655 -7.821 10.401 1.00 96.94 72 ARG A C 1
ATOM 523 O O . ARG A 1 72 ? -2.635 -7.100 10.393 1.00 96.94 72 ARG A O 1
ATOM 530 N N . LEU A 1 73 ? -1.525 -8.831 11.258 1.00 97.31 73 LEU A N 1
ATOM 531 C CA . LEU A 1 73 ? -2.560 -9.143 12.252 1.00 97.31 73 LEU A CA 1
ATOM 532 C C . LEU A 1 73 ? -2.777 -7.982 13.237 1.00 97.31 73 LEU A C 1
ATOM 534 O O . LEU A 1 73 ? -3.908 -7.669 13.589 1.00 97.31 73 LEU A O 1
ATOM 538 N N . ALA A 1 74 ? -1.708 -7.296 13.648 1.00 97.25 74 ALA A N 1
ATOM 539 C CA . ALA A 1 74 ? -1.827 -6.084 14.456 1.00 97.25 74 ALA A CA 1
ATOM 540 C C . ALA A 1 74 ? -2.462 -4.919 13.675 1.00 97.25 74 ALA A C 1
ATOM 542 O O . ALA A 1 74 ? -3.194 -4.117 14.253 1.00 97.25 74 ALA A O 1
ATOM 543 N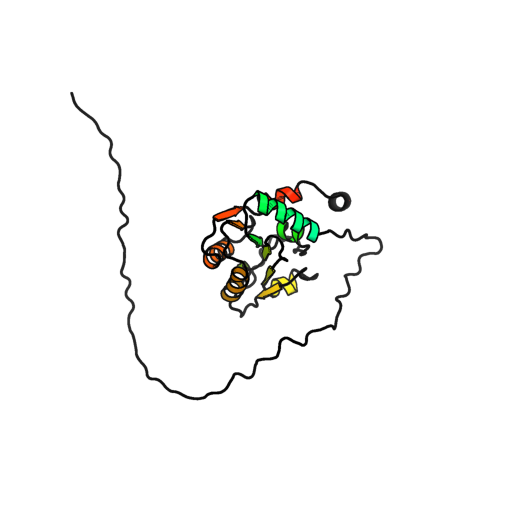 N . LEU A 1 75 ? -2.202 -4.822 12.365 1.00 98.06 75 LEU A N 1
ATOM 544 C CA . LEU A 1 75 ? -2.891 -3.868 11.499 1.00 98.06 75 LEU A CA 1
ATOM 545 C C . LEU A 1 75 ? -4.390 -4.160 11.443 1.00 98.06 75 LEU A C 1
ATOM 547 O O . LEU A 1 75 ? -5.154 -3.215 11.576 1.00 98.06 75 LEU A O 1
ATOM 551 N N . ASP A 1 76 ? -4.806 -5.420 11.316 1.00 98.00 76 ASP A N 1
ATOM 552 C CA . ASP A 1 76 ? -6.223 -5.803 11.267 1.00 98.00 76 ASP A CA 1
ATOM 553 C C . ASP A 1 76 ? -6.996 -5.257 12.478 1.00 98.00 76 ASP A C 1
ATOM 555 O O . ASP A 1 76 ? -8.040 -4.632 12.302 1.00 98.00 76 ASP A O 1
ATOM 559 N N . VAL A 1 77 ? -6.427 -5.376 13.685 1.00 97.88 77 VAL A N 1
ATOM 560 C CA . VAL A 1 77 ? -7.003 -4.798 14.915 1.00 97.88 77 VAL A CA 1
ATOM 561 C C . VAL A 1 77 ? -7.128 -3.274 14.812 1.00 97.88 77 VAL A C 1
ATOM 563 O O . VAL A 1 77 ? -8.176 -2.707 15.106 1.00 97.88 77 VAL A O 1
ATOM 566 N N . VAL A 1 78 ? -6.081 -2.590 14.337 1.00 97.94 78 VAL A N 1
ATOM 567 C CA . VAL A 1 78 ? -6.104 -1.128 14.156 1.00 97.94 78 VAL A CA 1
ATOM 568 C C . VAL A 1 78 ? -7.137 -0.692 13.110 1.00 97.94 78 VAL A C 1
ATOM 570 O O . VAL A 1 78 ? -7.722 0.385 13.248 1.00 97.94 78 VAL A O 1
ATOM 573 N N . LEU A 1 79 ? -7.346 -1.482 12.053 1.00 97.75 79 LEU A N 1
ATOM 574 C CA . LEU A 1 79 ? -8.338 -1.197 11.015 1.00 97.75 79 LEU A CA 1
ATOM 575 C C . LEU A 1 79 ? -9.761 -1.384 11.537 1.00 97.75 79 LEU A C 1
ATOM 577 O O . LEU A 1 79 ? -10.603 -0.521 11.287 1.00 97.75 79 LEU A O 1
ATOM 581 N N . GLU A 1 80 ? -10.002 -2.449 12.302 1.00 96.94 80 GLU A N 1
ATOM 582 C CA . GLU A 1 80 ? -11.282 -2.708 12.961 1.00 96.94 80 GLU A CA 1
ATOM 583 C C . GLU A 1 80 ? -11.648 -1.565 13.919 1.00 96.94 80 GLU A C 1
ATOM 585 O O . GLU A 1 80 ? -12.713 -0.961 13.783 1.00 96.94 80 GLU A O 1
ATOM 590 N N . GLU A 1 81 ? -10.729 -1.175 14.809 1.00 97.62 81 GLU A N 1
ATOM 591 C CA . GLU A 1 81 ? -10.916 -0.045 15.732 1.00 97.62 81 GLU A CA 1
ATOM 592 C C . GLU A 1 81 ? -11.187 1.286 15.010 1.00 97.62 81 GLU A C 1
ATOM 594 O O . GLU A 1 81 ? -11.881 2.161 15.532 1.00 97.62 81 GLU A O 1
ATOM 599 N N . ALA A 1 82 ? -10.611 1.469 13.819 1.00 97.50 82 ALA A N 1
ATOM 600 C CA . ALA A 1 82 ? -10.747 2.689 13.030 1.00 97.50 82 ALA A CA 1
ATOM 601 C C . ALA A 1 82 ? -11.936 2.670 12.052 1.00 97.50 82 ALA A C 1
ATOM 603 O O . ALA A 1 82 ? -12.177 3.689 11.399 1.00 97.50 82 ALA A O 1
ATOM 604 N N . GLY A 1 83 ? -12.657 1.550 11.922 1.00 97.38 83 GLY A N 1
ATOM 605 C CA . GLY A 1 83 ? -13.727 1.388 10.932 1.00 97.38 83 GLY A CA 1
ATOM 606 C C . GLY A 1 83 ? -13.235 1.520 9.484 1.00 97.38 83 GLY A C 1
ATOM 607 O O . GLY A 1 83 ? -13.899 2.152 8.657 1.00 97.38 83 GLY A O 1
ATOM 608 N N . VAL A 1 84 ? -12.041 0.994 9.193 1.00 98.25 84 VAL A N 1
ATOM 609 C CA . VAL A 1 84 ? -11.429 1.008 7.857 1.00 98.25 84 VAL A CA 1
ATOM 610 C C . VAL A 1 84 ? -11.567 -0.363 7.207 1.00 98.25 84 VAL A C 1
ATOM 612 O O . VAL A 1 84 ? -11.074 -1.352 7.738 1.00 98.25 84 VAL A O 1
ATOM 615 N N . ASP A 1 85 ? -12.176 -0.409 6.022 1.00 97.62 85 ASP A N 1
ATOM 616 C CA . ASP A 1 85 ? -12.457 -1.672 5.327 1.00 97.62 85 ASP A CA 1
ATOM 617 C C . ASP A 1 85 ? -11.296 -2.125 4.430 1.00 97.62 85 ASP A C 1
ATOM 619 O O . ASP A 1 85 ? -11.072 -3.319 4.234 1.00 97.62 85 ASP A O 1
ATOM 623 N N . LEU A 1 86 ? -10.575 -1.164 3.845 1.00 98.44 86 LEU A N 1
ATOM 624 C CA . LEU A 1 86 ? -9.514 -1.418 2.874 1.00 98.44 86 LEU A CA 1
ATOM 625 C C . LEU A 1 86 ? -8.385 -0.402 3.028 1.00 98.44 86 LEU A C 1
ATOM 627 O O . LEU A 1 86 ? -8.621 0.778 3.300 1.00 98.44 86 LEU A O 1
ATOM 631 N N . VAL A 1 87 ? -7.152 -0.848 2.803 1.00 98.44 87 VAL A N 1
ATOM 632 C CA . VAL A 1 87 ? -5.961 0.001 2.797 1.00 98.44 87 VAL A CA 1
ATOM 633 C C . VAL A 1 87 ? -5.261 -0.101 1.450 1.00 98.44 87 VAL A C 1
ATOM 635 O O . VAL A 1 87 ? -4.994 -1.200 0.973 1.00 98.44 87 VAL A O 1
ATOM 638 N N . TRP A 1 88 ? -4.901 1.043 0.874 1.00 98.50 88 TRP A N 1
ATOM 639 C CA . TRP A 1 88 ? -3.938 1.137 -0.218 1.00 98.50 88 TRP A CA 1
ATOM 640 C C . TRP A 1 88 ? -2.625 1.730 0.287 1.00 98.50 88 TRP A C 1
ATOM 642 O O . TRP A 1 88 ? -2.601 2.853 0.807 1.00 98.50 88 TRP A O 1
ATOM 652 N N . LEU A 1 89 ? -1.522 1.005 0.095 1.00 98.19 89 LEU A N 1
ATOM 653 C CA . LEU A 1 89 ? -0.178 1.507 0.362 1.00 98.19 89 LEU A CA 1
ATOM 654 C C . LEU A 1 89 ? 0.660 1.474 -0.921 1.00 98.19 89 LEU A C 1
ATOM 656 O O . LEU A 1 89 ? 0.815 0.403 -1.509 1.00 98.19 89 LEU A O 1
ATOM 660 N N . PRO A 1 90 ? 1.243 2.609 -1.344 1.00 96.25 90 PRO A N 1
ATOM 661 C CA . PRO A 1 90 ? 2.223 2.610 -2.419 1.00 96.25 90 PRO A CA 1
ATOM 662 C C . PRO A 1 90 ? 3.518 1.947 -1.935 1.00 96.25 90 PRO A C 1
ATOM 664 O O . PRO A 1 90 ? 3.731 1.795 -0.724 1.00 96.25 90 PRO A O 1
ATOM 667 N N . ILE A 1 91 ? 4.422 1.614 -2.861 1.00 93.12 91 ILE A N 1
ATOM 668 C CA . ILE A 1 91 ? 5.770 1.192 -2.464 1.00 93.12 91 ILE A CA 1
ATOM 669 C C . ILE A 1 91 ? 6.411 2.262 -1.567 1.00 93.12 91 ILE A C 1
ATOM 671 O O . ILE A 1 91 ? 6.462 3.448 -1.897 1.00 93.12 91 ILE A O 1
ATOM 675 N N . GLY A 1 92 ? 6.890 1.838 -0.398 1.00 91.75 92 GLY A N 1
ATOM 676 C CA . GLY A 1 92 ? 7.466 2.723 0.603 1.00 91.75 92 GLY A CA 1
ATOM 677 C C . GLY A 1 92 ? 7.607 2.054 1.965 1.00 91.75 92 GLY A C 1
ATOM 678 O O . GLY A 1 92 ? 7.326 0.870 2.131 1.00 91.75 92 GLY A O 1
ATOM 679 N N . ALA A 1 93 ? 8.031 2.837 2.956 1.00 93.19 93 ALA A N 1
ATOM 680 C CA . ALA A 1 93 ? 8.381 2.325 4.282 1.00 93.19 93 ALA A CA 1
ATOM 681 C C . ALA A 1 93 ? 7.204 1.682 5.042 1.00 93.19 93 ALA A C 1
ATOM 683 O O . ALA A 1 93 ? 7.422 0.768 5.832 1.00 93.19 93 ALA A O 1
ATOM 684 N N . ASP A 1 94 ? 5.969 2.157 4.836 1.00 96.38 94 ASP A N 1
ATOM 685 C CA . ASP A 1 94 ? 4.787 1.559 5.475 1.00 96.38 94 ASP A CA 1
ATOM 686 C C . ASP A 1 94 ? 4.508 0.157 4.910 1.00 96.38 94 ASP A C 1
ATOM 688 O O . ASP A 1 94 ? 4.275 -0.780 5.673 1.00 96.38 94 ASP A O 1
ATOM 692 N N . LEU A 1 95 ? 4.597 -0.004 3.585 1.00 96.25 95 LEU A N 1
ATOM 693 C CA . LEU A 1 95 ? 4.391 -1.294 2.931 1.00 96.25 95 LEU A CA 1
ATOM 694 C C . LEU A 1 95 ? 5.534 -2.274 3.242 1.00 96.25 95 LEU A C 1
ATOM 696 O O . LEU A 1 95 ? 5.268 -3.428 3.574 1.00 96.25 95 LEU A O 1
ATOM 700 N N . GLU A 1 96 ? 6.786 -1.811 3.216 1.00 95.00 96 GLU A N 1
ATOM 701 C CA . GLU A 1 96 ? 7.971 -2.576 3.638 1.00 95.00 96 GLU A CA 1
ATOM 702 C C . GLU A 1 96 ? 7.823 -3.082 5.078 1.00 95.00 96 GLU A C 1
ATOM 704 O O . GLU A 1 96 ? 8.002 -4.267 5.347 1.00 95.00 96 GLU A O 1
ATOM 709 N N . TYR A 1 97 ? 7.418 -2.215 6.011 1.00 95.62 97 TYR A N 1
ATOM 710 C CA . TYR A 1 97 ? 7.222 -2.602 7.408 1.00 95.62 97 TYR A CA 1
ATOM 711 C C . TYR A 1 97 ? 6.219 -3.758 7.550 1.00 95.62 97 TYR A C 1
ATOM 713 O O . TYR A 1 97 ? 6.497 -4.734 8.255 1.00 95.62 97 TYR A O 1
ATOM 721 N N . LEU A 1 98 ? 5.080 -3.675 6.859 1.00 96.94 98 LEU A N 1
ATOM 722 C CA . LEU A 1 98 ? 3.980 -4.639 6.971 1.00 96.94 98 LEU A CA 1
ATOM 723 C C . LEU A 1 98 ? 4.203 -5.937 6.193 1.00 96.94 98 LEU A C 1
ATOM 725 O O . LEU A 1 98 ? 3.629 -6.968 6.542 1.00 96.94 98 LEU A O 1
ATOM 729 N N . THR A 1 99 ? 4.993 -5.902 5.124 1.00 95.88 99 THR A N 1
ATOM 730 C CA . THR A 1 99 ? 5.077 -7.033 4.188 1.00 95.88 99 THR A CA 1
ATOM 731 C C . THR A 1 99 ? 6.473 -7.610 4.045 1.00 95.88 99 THR A C 1
ATOM 733 O O . THR A 1 99 ? 6.590 -8.785 3.725 1.00 95.88 99 THR A O 1
ATOM 736 N N . GLY A 1 100 ? 7.510 -6.820 4.318 1.00 93.88 100 GLY A N 1
ATOM 737 C CA . GLY A 1 100 ? 8.898 -7.190 4.065 1.00 93.88 100 GLY A CA 1
ATOM 738 C C . GLY A 1 100 ? 9.352 -6.917 2.636 1.00 93.88 100 GLY A C 1
ATOM 739 O O . GLY A 1 100 ? 10.480 -7.262 2.302 1.00 93.88 100 GLY A O 1
ATOM 740 N N . ILE A 1 101 ? 8.514 -6.293 1.794 1.00 93.25 101 ILE A N 1
ATOM 741 C CA . ILE A 1 101 ? 8.936 -5.885 0.452 1.00 93.25 101 ILE A CA 1
ATOM 742 C C . ILE A 1 101 ? 10.117 -4.915 0.561 1.00 93.25 101 ILE A C 1
ATOM 744 O O . ILE A 1 101 ? 9.988 -3.812 1.097 1.00 93.25 101 ILE A O 1
ATOM 748 N N . GLN A 1 102 ? 11.285 -5.345 0.087 1.00 87.94 102 GLN A N 1
ATOM 749 C CA . GLN A 1 102 ? 12.494 -4.537 0.156 1.00 87.94 102 GLN A CA 1
ATOM 750 C C . GLN A 1 102 ? 12.418 -3.438 -0.893 1.00 87.94 102 GLN A C 1
ATOM 752 O O . GLN A 1 102 ? 12.608 -3.677 -2.080 1.00 87.94 102 GLN A O 1
ATOM 757 N N . ARG A 1 103 ? 12.132 -2.213 -0.460 1.00 84.19 103 ARG A N 1
ATOM 758 C CA . ARG A 1 103 ? 12.183 -1.063 -1.360 1.00 84.19 103 ARG A CA 1
ATOM 759 C C . ARG A 1 103 ? 13.634 -0.693 -1.660 1.00 84.19 103 ARG A C 1
ATOM 761 O O . ARG A 1 103 ? 14.517 -0.800 -0.808 1.00 84.19 103 ARG A O 1
ATOM 768 N N . ARG A 1 104 ? 13.846 -0.104 -2.829 1.00 79.88 104 ARG A N 1
ATOM 769 C CA . ARG A 1 104 ? 15.123 0.506 -3.187 1.00 79.88 104 ARG A CA 1
ATOM 770 C C . ARG A 1 104 ? 15.525 1.635 -2.223 1.00 79.88 104 ARG A C 1
ATOM 772 O O . ARG A 1 104 ? 14.686 2.366 -1.677 1.00 79.88 104 ARG A O 1
ATOM 779 N N . VAL A 1 105 ? 16.838 1.804 -2.049 1.00 79.06 105 VAL A N 1
ATOM 780 C CA . VAL A 1 105 ? 17.423 2.956 -1.349 1.00 79.06 105 VAL A CA 1
ATOM 781 C C . VAL A 1 105 ? 17.029 4.244 -2.087 1.00 79.06 105 VAL A C 1
ATOM 783 O O . VAL A 1 105 ? 17.268 4.335 -3.293 1.00 79.06 105 VAL A O 1
ATOM 786 N N . PRO A 1 106 ? 16.429 5.241 -1.408 1.00 75.06 106 PRO A N 1
ATOM 787 C CA . PRO A 1 106 ? 15.978 6.462 -2.063 1.00 75.06 106 PRO A CA 1
ATOM 788 C C . PRO A 1 106 ? 17.132 7.190 -2.753 1.00 75.06 106 PRO A C 1
ATOM 790 O O . PRO A 1 106 ? 18.196 7.378 -2.164 1.00 75.06 106 PRO A O 1
ATOM 793 N N . THR A 1 107 ? 16.898 7.636 -3.983 1.00 79.12 107 THR A N 1
ATOM 794 C CA . THR A 1 107 ? 17.812 8.494 -4.743 1.00 79.12 107 THR A CA 1
ATOM 795 C C . THR A 1 107 ? 17.202 9.880 -4.939 1.00 79.12 107 THR A C 1
ATOM 797 O O . THR A 1 107 ? 15.993 10.045 -4.820 1.00 79.12 107 THR A O 1
ATOM 800 N N . PHE A 1 108 ? 18.024 10.882 -5.268 1.00 75.62 108 PHE A N 1
ATOM 801 C CA . PHE A 1 108 ? 17.537 12.240 -5.56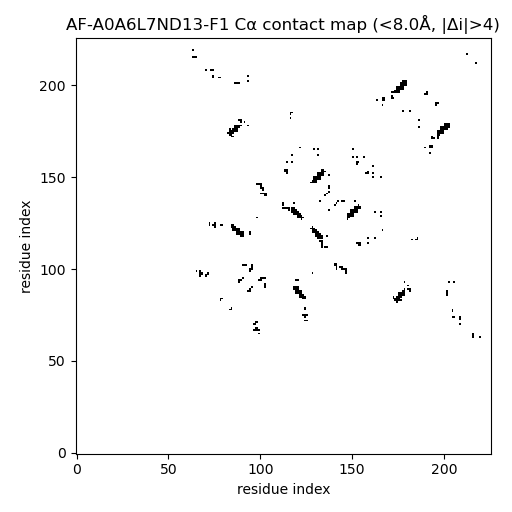3 1.00 75.62 108 PHE A CA 1
ATOM 802 C C . PHE A 1 108 ? 16.665 12.320 -6.828 1.00 75.62 108 PHE A C 1
ATOM 804 O O . PHE A 1 108 ? 15.876 13.251 -6.960 1.00 75.62 108 PHE A O 1
ATOM 811 N N . GLY A 1 109 ? 16.816 11.371 -7.758 1.00 79.31 109 GLY A N 1
ATOM 812 C CA . GLY A 1 109 ? 16.006 11.281 -8.971 1.00 79.31 109 GLY A CA 1
ATOM 813 C C . GLY A 1 109 ? 14.713 10.500 -8.758 1.00 79.31 109 GLY A C 1
ATOM 814 O O . GLY A 1 109 ? 14.683 9.551 -7.973 1.00 79.31 109 GLY A O 1
ATOM 815 N N . ASP A 1 110 ? 13.675 10.892 -9.497 1.00 75.94 110 ASP A N 1
ATOM 816 C CA . ASP A 1 110 ? 12.427 10.140 -9.595 1.00 75.94 110 ASP A CA 1
ATOM 817 C C . ASP A 1 110 ? 12.532 9.097 -10.715 1.00 75.94 110 ASP A C 1
ATOM 819 O O . ASP A 1 110 ? 12.982 9.400 -11.824 1.00 75.94 110 ASP A O 1
ATOM 823 N N . VAL A 1 111 ? 12.138 7.860 -10.418 1.00 78.50 111 VAL A N 1
ATOM 824 C CA . VAL A 1 111 ? 12.134 6.761 -11.387 1.00 78.50 111 VAL A CA 1
ATOM 825 C C . VAL A 1 111 ? 10.714 6.618 -11.907 1.00 78.50 111 VAL A C 1
ATOM 827 O O . VAL A 1 111 ? 9.836 6.095 -11.224 1.00 78.50 111 VAL A O 1
ATOM 830 N N . ASN A 1 112 ? 10.490 7.089 -13.130 1.00 84.12 112 ASN A N 1
ATOM 831 C CA . ASN A 1 112 ? 9.171 7.074 -13.744 1.00 84.12 112 ASN A CA 1
ATOM 832 C C . ASN A 1 112 ? 9.050 5.923 -14.751 1.00 84.12 112 ASN A C 1
ATOM 834 O O . ASN A 1 112 ? 9.367 6.076 -15.931 1.00 84.12 112 ASN A O 1
ATOM 838 N N . TYR A 1 113 ? 8.606 4.760 -14.276 1.00 90.31 113 TYR A N 1
ATOM 839 C CA . TYR A 1 113 ? 8.242 3.647 -15.152 1.00 90.31 113 TYR A CA 1
ATOM 840 C C . TYR A 1 113 ? 6.859 3.853 -15.771 1.00 90.31 113 TYR A C 1
ATOM 842 O O . TYR A 1 113 ? 5.975 4.475 -15.174 1.00 90.31 113 TYR A O 1
ATOM 850 N N . ALA A 1 114 ? 6.642 3.253 -16.946 1.00 91.94 114 ALA A N 1
ATOM 851 C CA . ALA A 1 114 ? 5.298 3.083 -17.482 1.00 91.94 114 ALA A CA 1
ATOM 852 C C . ALA A 1 114 ? 4.400 2.445 -16.412 1.00 91.94 114 ALA A C 1
ATOM 854 O O . ALA A 1 114 ? 4.810 1.514 -15.716 1.00 91.94 114 ALA A O 1
ATOM 855 N N . HIS A 1 115 ? 3.196 2.993 -16.254 1.00 94.94 115 HIS A N 1
ATOM 856 C CA . HIS A 1 115 ? 2.236 2.578 -15.228 1.00 94.94 115 HIS A CA 1
ATOM 857 C C . HIS A 1 115 ? 2.728 2.729 -13.781 1.00 94.94 115 HIS A C 1
ATOM 859 O O . HIS A 1 115 ? 2.114 2.168 -12.886 1.00 94.94 115 HIS A O 1
ATOM 865 N N . GLY A 1 116 ? 3.768 3.527 -13.499 1.00 92.50 116 GLY A N 1
ATOM 866 C CA . GLY A 1 116 ? 4.316 3.716 -12.144 1.00 92.50 116 GLY A CA 1
ATOM 867 C C . GLY A 1 116 ? 3.286 4.112 -11.076 1.00 92.50 116 GLY A C 1
ATOM 868 O O . GLY A 1 116 ? 3.442 3.782 -9.903 1.00 92.50 116 GLY A O 1
ATOM 869 N N . TRP A 1 117 ? 2.182 4.742 -11.487 1.00 94.19 117 TRP A N 1
ATOM 870 C CA . TRP A 1 117 ? 1.063 5.089 -10.613 1.00 94.19 117 TRP A CA 1
ATOM 871 C C . TRP A 1 117 ? 0.352 3.872 -9.994 1.00 94.19 117 TRP A C 1
ATOM 873 O O . TRP A 1 117 ? -0.259 4.022 -8.939 1.00 94.19 117 TRP A O 1
ATOM 883 N N . VAL A 1 118 ? 0.438 2.678 -10.594 1.00 96.12 118 VAL A N 1
ATOM 884 C CA . VAL A 1 118 ? -0.176 1.457 -10.043 1.00 96.12 118 VAL A CA 1
ATOM 885 C C . VAL A 1 118 ? 0.648 0.845 -8.911 1.00 96.12 118 VAL A C 1
ATOM 887 O O . VAL A 1 118 ? 0.158 -0.055 -8.252 1.00 96.12 118 VAL A O 1
ATOM 890 N N . ALA A 1 119 ? 1.890 1.283 -8.678 1.00 95.38 119 ALA A N 1
ATOM 891 C CA . ALA A 1 119 ? 2.835 0.564 -7.826 1.00 95.38 119 ALA A CA 1
ATOM 892 C C . ALA A 1 119 ? 2.456 0.595 -6.331 1.00 95.38 119 ALA A C 1
ATOM 894 O O . ALA A 1 119 ? 2.706 1.578 -5.622 1.00 95.38 119 ALA A O 1
ATOM 895 N N . GLY A 1 120 ? 1.908 -0.509 -5.827 1.00 96.69 120 GLY A N 1
ATOM 896 C CA . GLY A 1 120 ? 1.529 -0.644 -4.425 1.00 96.69 120 GLY A CA 1
ATOM 897 C C . GLY A 1 120 ? 0.857 -1.971 -4.100 1.00 96.69 120 GLY A C 1
ATOM 898 O O . GLY A 1 120 ? 0.968 -2.951 -4.839 1.00 96.69 120 GLY A O 1
ATOM 899 N N . ALA A 1 121 ? 0.166 -2.001 -2.964 1.00 97.75 121 ALA A N 1
ATOM 900 C CA . ALA A 1 121 ? -0.617 -3.150 -2.548 1.00 97.75 121 ALA A CA 1
ATOM 901 C C . ALA A 1 121 ? -1.905 -2.751 -1.827 1.00 97.75 121 ALA A C 1
ATOM 903 O O . ALA A 1 121 ? -1.961 -1.748 -1.104 1.00 97.75 121 ALA A O 1
ATOM 904 N N . PHE A 1 122 ? -2.908 -3.610 -1.983 1.00 98.00 122 PHE A N 1
ATOM 905 C CA . PHE A 1 122 ? -4.108 -3.614 -1.160 1.00 98.00 122 PHE A CA 1
ATOM 906 C C . PHE A 1 122 ? -3.903 -4.503 0.066 1.00 98.00 122 PHE A C 1
ATOM 908 O O . PHE A 1 122 ? -3.400 -5.623 -0.047 1.00 98.00 122 PHE A O 1
ATOM 915 N N . LEU A 1 123 ? -4.329 -4.015 1.230 1.00 97.38 123 LEU A N 1
ATOM 916 C CA . LEU A 1 123 ? -4.397 -4.781 2.470 1.00 97.38 123 LEU A CA 1
ATOM 917 C C . LEU A 1 123 ? -5.813 -4.688 3.036 1.00 97.38 123 LEU A C 1
ATOM 919 O O . LEU A 1 123 ? -6.393 -3.603 3.085 1.00 97.38 123 LEU A O 1
ATOM 923 N N . ALA A 1 124 ? -6.352 -5.821 3.472 1.00 95.75 124 ALA A N 1
ATOM 924 C CA . ALA A 1 124 ? -7.667 -5.920 4.092 1.00 95.75 124 ALA A CA 1
ATOM 925 C C . ALA A 1 124 ? -7.620 -6.935 5.244 1.00 95.75 124 ALA A C 1
ATOM 927 O O . ALA A 1 124 ? -6.858 -7.904 5.137 1.00 95.75 124 ALA A O 1
ATOM 928 N N . PRO A 1 125 ? -8.443 -6.761 6.295 1.00 94.62 125 PRO A N 1
ATOM 929 C CA . PRO A 1 125 ? -8.475 -7.685 7.421 1.00 94.62 125 PRO A CA 1
ATOM 930 C C . PRO A 1 125 ? -8.657 -9.147 7.000 1.00 94.62 125 PRO A C 1
ATOM 932 O O . PRO A 1 125 ? -9.523 -9.468 6.180 1.00 94.62 125 PRO A O 1
ATOM 935 N N . GLY A 1 126 ? -7.825 -10.037 7.548 1.00 92.25 126 GLY A N 1
ATOM 936 C CA . GLY A 1 126 ? -7.893 -11.477 7.281 1.00 92.25 126 GLY A CA 1
ATOM 937 C C . GLY A 1 126 ? -7.534 -11.905 5.851 1.00 92.25 126 GLY A C 1
ATOM 938 O O . GLY A 1 126 ? -7.811 -13.047 5.481 1.00 92.25 126 GLY A O 1
ATOM 939 N N . ARG A 1 127 ? -6.937 -11.024 5.036 1.00 93.12 127 ARG A N 1
ATOM 940 C CA . ARG A 1 127 ? -6.482 -11.336 3.671 1.00 93.12 127 ARG A CA 1
ATOM 941 C C . ARG A 1 127 ? -4.979 -11.138 3.517 1.00 93.12 127 ARG A C 1
ATOM 943 O O . ARG A 1 127 ? -4.381 -10.258 4.135 1.00 93.12 127 ARG A O 1
ATOM 950 N N . ASP A 1 128 ? -4.375 -11.936 2.642 1.00 94.19 128 ASP A N 1
ATOM 951 C CA . ASP A 1 128 ? -2.999 -11.694 2.218 1.00 94.19 128 ASP A CA 1
ATOM 952 C C . ASP A 1 128 ? -2.906 -10.409 1.371 1.00 94.19 128 ASP A C 1
ATOM 954 O O . ASP A 1 128 ? -3.875 -10.047 0.692 1.00 94.19 128 ASP A O 1
ATOM 958 N N . PRO A 1 129 ? -1.764 -9.692 1.403 1.00 96.25 129 PRO A N 1
ATOM 959 C CA . PRO A 1 129 ? -1.579 -8.495 0.591 1.00 96.25 129 PRO A CA 1
ATOM 960 C C . PRO A 1 129 ? -1.669 -8.811 -0.905 1.00 96.25 129 PRO A C 1
ATOM 962 O O . PRO A 1 129 ? -1.009 -9.733 -1.383 1.00 96.25 129 PRO A O 1
ATOM 965 N N . ALA A 1 130 ? -2.426 -8.003 -1.647 1.00 96.88 130 ALA A N 1
ATOM 966 C CA . ALA A 1 130 ? -2.499 -8.098 -3.103 1.00 96.88 130 ALA A CA 1
ATOM 967 C C . ALA A 1 130 ? -1.628 -7.007 -3.729 1.00 96.88 130 ALA A C 1
ATOM 969 O O . ALA A 1 130 ? -1.993 -5.826 -3.699 1.00 96.88 130 ALA A O 1
ATOM 970 N N . PHE A 1 131 ? -0.476 -7.394 -4.276 1.00 97.81 131 PHE A N 1
ATOM 971 C CA . PHE A 1 131 ? 0.450 -6.463 -4.914 1.00 97.81 131 PHE A CA 1
ATOM 972 C C . PHE A 1 131 ? 0.070 -6.236 -6.373 1.00 97.81 131 PHE A C 1
ATOM 974 O O . PHE A 1 131 ? -0.251 -7.174 -7.103 1.00 97.81 131 PHE A O 1
ATOM 981 N N . ILE A 1 132 ? 0.179 -4.991 -6.825 1.00 97.62 132 ILE A N 1
ATOM 982 C CA . ILE A 1 132 ? 0.158 -4.651 -8.244 1.00 97.62 132 ILE A CA 1
ATOM 983 C C . ILE A 1 132 ? 1.317 -3.707 -8.533 1.00 97.62 132 ILE A C 1
ATOM 985 O O . ILE A 1 132 ? 1.466 -2.667 -7.895 1.00 97.62 132 ILE A O 1
ATOM 989 N N . LEU A 1 133 ? 2.197 -4.118 -9.442 1.00 96.25 133 LEU A N 1
ATOM 990 C CA . LEU A 1 133 ? 3.489 -3.473 -9.652 1.00 96.25 133 LEU A CA 1
ATOM 991 C C . LEU A 1 133 ? 3.834 -3.436 -11.142 1.00 96.25 133 LEU A C 1
ATOM 993 O O . LEU A 1 133 ? 3.619 -4.432 -11.836 1.00 96.25 133 LEU A O 1
ATOM 997 N N . PRO A 1 134 ? 4.422 -2.341 -11.652 1.00 95.81 134 PRO A N 1
ATOM 998 C CA . PRO A 1 134 ? 5.023 -2.350 -12.977 1.00 95.81 134 PRO A CA 1
ATOM 999 C C . PRO A 1 134 ? 6.086 -3.445 -13.083 1.00 95.81 134 PRO A C 1
ATOM 1001 O O . PRO A 1 134 ? 6.850 -3.663 -12.141 1.00 95.81 134 PRO A O 1
ATOM 1004 N N . ARG A 1 135 ? 6.177 -4.101 -14.240 1.00 94.81 135 ARG A N 1
ATOM 1005 C CA . ARG A 1 135 ? 7.165 -5.152 -14.515 1.00 94.81 135 ARG A CA 1
ATOM 1006 C C . ARG A 1 135 ? 8.588 -4.705 -14.193 1.00 94.81 135 ARG A C 1
ATOM 1008 O O . ARG A 1 135 ? 9.284 -5.390 -13.453 1.00 94.81 135 ARG A O 1
ATOM 1015 N N . ASN A 1 136 ? 8.973 -3.518 -14.656 1.00 92.44 136 ASN A N 1
ATOM 1016 C CA . ASN A 1 136 ? 10.291 -2.944 -14.380 1.00 92.44 136 ASN A CA 1
ATOM 1017 C C . ASN A 1 136 ? 10.565 -2.754 -12.885 1.00 92.44 136 ASN A C 1
ATOM 1019 O O . ASN A 1 136 ? 11.699 -2.903 -12.445 1.00 92.44 136 ASN A O 1
ATOM 1023 N N . TYR A 1 137 ? 9.532 -2.458 -12.093 1.00 91.12 137 TYR A N 1
ATOM 1024 C CA . TYR A 1 137 ? 9.689 -2.333 -10.648 1.00 91.12 137 TYR A CA 1
ATOM 1025 C C . TYR A 1 137 ? 10.056 -3.684 -10.025 1.00 91.12 137 TYR A C 1
ATOM 1027 O O . TYR A 1 137 ? 10.959 -3.772 -9.199 1.00 91.12 137 TYR A O 1
ATOM 1035 N N . VAL A 1 138 ? 9.384 -4.753 -10.463 1.00 90.56 138 VAL A N 1
ATOM 1036 C CA . VAL A 1 138 ? 9.667 -6.122 -10.010 1.00 90.56 138 VAL A CA 1
ATOM 1037 C C . VAL A 1 138 ? 11.061 -6.572 -10.453 1.00 90.56 138 VAL A C 1
ATOM 1039 O O . VAL A 1 138 ? 11.788 -7.151 -9.656 1.00 90.56 138 VAL A O 1
ATOM 1042 N N . GLU A 1 139 ? 11.448 -6.291 -11.697 1.00 90.12 139 GLU A N 1
ATOM 1043 C CA . GLU A 1 139 ? 12.719 -6.765 -12.260 1.00 90.12 139 GLU A CA 1
ATOM 1044 C C . GLU A 1 139 ? 13.947 -6.004 -11.741 1.00 90.12 139 GLU A C 1
ATOM 1046 O O . GLU A 1 139 ? 14.998 -6.615 -11.547 1.00 90.12 139 GLU A O 1
ATOM 1051 N N . PHE A 1 140 ? 13.840 -4.690 -11.518 1.00 88.31 140 PHE A N 1
ATOM 1052 C CA . PHE A 1 140 ? 15.008 -3.849 -11.226 1.00 88.31 140 PHE A CA 1
ATOM 1053 C C . PHE A 1 140 ? 15.071 -3.333 -9.790 1.00 88.31 140 PHE A C 1
ATOM 1055 O O . PHE A 1 140 ? 16.170 -3.146 -9.268 1.00 88.31 140 PHE A O 1
ATOM 1062 N N . ASP A 1 141 ? 13.925 -3.104 -9.147 1.00 87.69 141 ASP A N 1
ATOM 1063 C CA . ASP A 1 141 ? 13.879 -2.472 -7.825 1.00 87.69 141 ASP A CA 1
ATOM 1064 C C . ASP A 1 141 ? 13.585 -3.469 -6.690 1.00 87.69 141 ASP A C 1
ATOM 1066 O O . ASP A 1 141 ? 13.754 -3.111 -5.523 1.00 87.69 141 ASP A O 1
ATOM 1070 N N . LEU A 1 142 ? 13.199 -4.712 -7.012 1.00 88.12 142 LEU A N 1
ATOM 1071 C CA . LEU A 1 142 ? 12.850 -5.768 -6.051 1.00 88.12 142 LEU A CA 1
ATOM 1072 C C . LEU A 1 142 ? 13.658 -7.065 -6.282 1.00 88.12 142 LEU A C 1
ATOM 107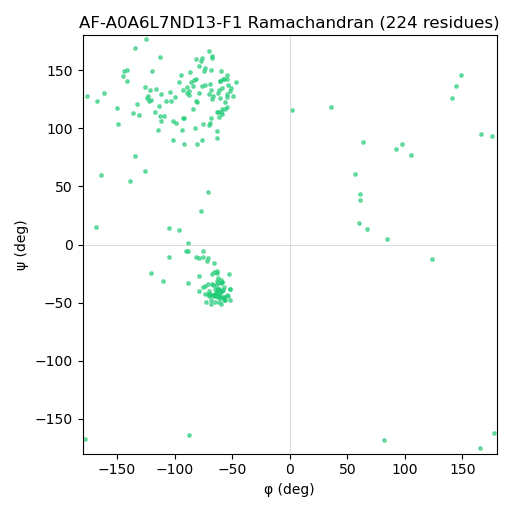4 O O . LEU A 1 142 ? 13.073 -8.111 -6.565 1.00 88.12 142 LEU A O 1
ATOM 1078 N N . PRO A 1 143 ? 14.997 -7.046 -6.137 1.00 81.25 143 PRO A N 1
ATOM 1079 C CA . PRO A 1 143 ? 15.848 -8.210 -6.420 1.00 81.25 143 PRO A CA 1
ATOM 1080 C C . PRO A 1 143 ? 15.570 -9.418 -5.510 1.00 81.25 143 PRO A C 1
ATOM 1082 O O . PRO A 1 143 ? 15.825 -10.554 -5.901 1.00 81.25 143 PRO A O 1
ATOM 1085 N N . GLU A 1 144 ? 15.030 -9.186 -4.311 1.00 85.38 144 GLU A N 1
ATOM 1086 C CA . GLU A 1 144 ? 14.613 -10.242 -3.375 1.00 85.38 144 GLU A CA 1
ATOM 1087 C C . GLU A 1 144 ? 13.161 -10.705 -3.593 1.00 85.38 144 GLU A C 1
ATOM 1089 O O . GLU A 1 144 ? 12.668 -11.597 -2.904 1.00 85.38 144 GLU A O 1
ATOM 1094 N N . GLY A 1 145 ? 12.482 -10.136 -4.592 1.00 88.25 145 GLY A N 1
ATOM 1095 C CA . GLY A 1 145 ? 11.125 -10.487 -4.984 1.00 88.25 145 GLY A CA 1
ATOM 1096 C C . GLY A 1 145 ? 10.031 -9.826 -4.142 1.00 88.25 145 GLY A C 1
ATOM 1097 O O . GLY A 1 145 ? 10.252 -8.886 -3.376 1.00 88.25 145 GLY A O 1
ATOM 1098 N N . VAL A 1 146 ? 8.806 -10.323 -4.330 1.00 91.44 146 VAL A N 1
ATOM 1099 C CA . VAL A 1 146 ? 7.595 -9.849 -3.648 1.00 91.44 146 VAL A CA 1
ATOM 1100 C C . VAL A 1 146 ? 7.111 -10.947 -2.694 1.00 91.44 146 VAL A C 1
ATOM 1102 O O . VAL A 1 146 ? 6.955 -12.087 -3.129 1.00 91.44 146 VAL A O 1
ATOM 1105 N N . PRO A 1 147 ? 6.835 -10.645 -1.412 1.00 86.31 147 PRO A N 1
ATOM 1106 C CA . PRO A 1 147 ? 6.504 -11.648 -0.392 1.00 86.31 147 PRO A CA 1
ATOM 1107 C C . PRO A 1 147 ? 5.060 -12.195 -0.481 1.00 86.31 147 PRO A C 1
ATOM 1109 O O . PRO A 1 147 ? 4.475 -12.573 0.533 1.00 86.31 147 PRO A O 1
ATOM 1112 N N . GLY A 1 148 ? 4.459 -12.230 -1.674 1.00 84.25 148 GLY A N 1
ATOM 1113 C CA . GLY A 1 148 ? 3.069 -12.637 -1.889 1.00 84.25 148 GLY A CA 1
ATOM 1114 C C . GLY A 1 148 ? 2.657 -12.637 -3.362 1.00 84.25 148 GLY A C 1
ATOM 1115 O O . GLY A 1 148 ? 3.499 -12.552 -4.257 1.00 84.25 148 GLY A O 1
ATOM 1116 N N . GLU A 1 149 ? 1.349 -12.733 -3.612 1.00 86.69 149 GLU A N 1
ATOM 1117 C CA . GLU A 1 149 ? 0.803 -12.667 -4.969 1.00 86.69 149 GLU A CA 1
ATOM 1118 C C . GLU A 1 149 ? 1.005 -11.268 -5.564 1.00 86.69 149 GLU A C 1
ATOM 1120 O O . GLU A 1 149 ? 0.633 -10.254 -4.966 1.00 86.69 149 GLU A O 1
ATOM 1125 N N . VAL A 1 150 ? 1.587 -11.224 -6.762 1.00 95.06 150 VAL A N 1
ATOM 1126 C CA . VAL A 1 150 ? 1.849 -9.991 -7.501 1.00 95.06 150 VAL A CA 1
ATOM 1127 C C . VAL A 1 150 ? 1.195 -10.035 -8.872 1.00 95.06 150 VAL A C 1
ATOM 1129 O O . VAL A 1 150 ? 1.412 -10.949 -9.667 1.00 95.06 150 VAL A O 1
ATOM 1132 N N . VAL A 1 151 ? 0.428 -8.993 -9.176 1.00 97.25 151 VAL A N 1
ATOM 1133 C CA . VAL A 1 151 ? -0.009 -8.682 -10.533 1.00 97.25 151 VAL A CA 1
ATOM 1134 C C . VAL A 1 151 ? 1.014 -7.738 -11.149 1.00 97.25 151 VAL A C 1
ATOM 1136 O O . VAL A 1 151 ? 1.122 -6.576 -10.761 1.00 97.25 151 VAL A O 1
ATOM 1139 N N . SER A 1 152 ? 1.789 -8.250 -12.103 1.00 96.06 152 SER A N 1
ATOM 1140 C CA . SER A 1 152 ? 2.743 -7.436 -12.852 1.00 96.06 152 SER A CA 1
ATOM 1141 C C . SER A 1 152 ? 2.055 -6.728 -14.022 1.00 96.06 152 SER A C 1
ATOM 1143 O O . SER A 1 152 ? 1.247 -7.342 -14.717 1.00 96.06 152 SER A O 1
ATOM 1145 N N . VAL A 1 153 ? 2.372 -5.448 -14.227 1.00 97.25 153 VAL A N 1
ATOM 1146 C CA . VAL A 1 153 ? 1.878 -4.616 -15.335 1.00 97.25 153 VAL A CA 1
ATOM 1147 C C . VAL A 1 153 ? 3.047 -4.289 -16.263 1.00 97.25 153 VAL A C 1
ATOM 1149 O O . VAL A 1 153 ? 3.953 -3.545 -15.883 1.00 97.25 153 VAL A O 1
ATOM 1152 N N . SER A 1 154 ? 3.055 -4.845 -17.471 1.00 96.88 154 SER A N 1
ATOM 1153 C CA . SER A 1 154 ? 4.022 -4.483 -18.509 1.00 96.88 154 SER A CA 1
ATOM 1154 C C . SER A 1 154 ? 3.661 -3.140 -19.147 1.00 96.88 154 SER A C 1
ATOM 1156 O O . SER A 1 154 ? 2.533 -2.662 -19.101 1.00 96.88 154 SER A O 1
ATOM 1158 N N . GLU A 1 155 ? 4.644 -2.529 -19.786 1.00 95.25 155 GLU A N 1
ATOM 1159 C CA . GLU A 1 155 ? 4.583 -1.281 -20.541 1.00 95.25 155 GLU A CA 1
ATOM 1160 C C . GLU A 1 155 ? 3.461 -1.287 -21.581 1.00 95.25 155 GLU A C 1
ATOM 1162 O O . GLU A 1 155 ? 2.796 -0.272 -21.775 1.00 95.25 155 GLU A O 1
ATOM 1167 N N . MET A 1 156 ? 3.254 -2.436 -22.230 1.00 96.56 156 MET A N 1
ATOM 1168 C CA . MET A 1 156 ? 2.271 -2.616 -23.301 1.00 96.56 156 MET A CA 1
ATOM 1169 C C . MET A 1 156 ? 0.882 -3.010 -22.788 1.00 96.56 156 MET A C 1
ATOM 1171 O O . MET A 1 156 ? -0.050 -3.104 -23.587 1.00 96.56 156 MET A O 1
ATOM 1175 N N . ASP A 1 157 ? 0.741 -3.261 -21.485 1.00 97.44 157 ASP A N 1
ATOM 1176 C CA . ASP A 1 157 ? -0.539 -3.632 -20.899 1.00 97.44 157 ASP A CA 1
ATOM 1177 C C . ASP A 1 157 ? -1.453 -2.418 -20.721 1.00 97.44 157 ASP A C 1
ATOM 1179 O O . ASP A 1 157 ? -1.020 -1.271 -20.572 1.00 97.44 157 ASP A O 1
ATOM 118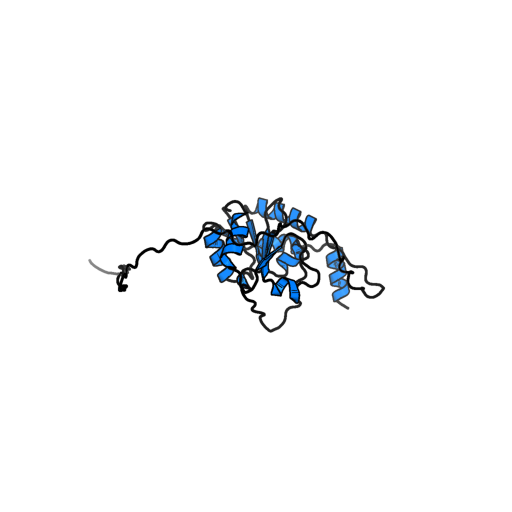3 N N . ASP A 1 158 ? -2.751 -2.701 -20.640 1.00 96.62 158 ASP A N 1
ATOM 1184 C CA . ASP A 1 158 ? -3.721 -1.766 -20.086 1.00 96.62 158 ASP A CA 1
ATOM 1185 C C . ASP A 1 158 ? -3.609 -1.768 -18.552 1.00 96.62 158 ASP A C 1
ATOM 1187 O O . ASP A 1 158 ? -4.253 -2.553 -17.845 1.00 96.62 158 ASP A O 1
ATOM 1191 N N . GLY A 1 159 ? -2.752 -0.884 -18.035 1.00 95.69 159 GLY A N 1
ATOM 1192 C CA . GLY A 1 159 ? -2.524 -0.737 -16.600 1.00 95.69 159 GLY A CA 1
ATOM 1193 C C . GLY A 1 159 ? -3.790 -0.380 -15.820 1.00 95.69 159 GLY A C 1
ATOM 1194 O O . GLY A 1 159 ? -3.948 -0.841 -14.690 1.00 95.69 159 GLY A O 1
ATOM 1195 N N . HIS A 1 160 ? -4.723 0.364 -16.425 1.00 96.06 160 HIS A N 1
ATOM 1196 C CA . HIS A 1 160 ? -5.995 0.682 -15.786 1.00 96.06 160 HIS A CA 1
ATOM 1197 C C . HIS A 1 160 ? -6.847 -0.577 -15.651 1.00 96.06 160 HIS A C 1
ATOM 1199 O O . HIS A 1 160 ? -7.257 -0.903 -14.545 1.00 96.06 160 HIS A O 1
ATOM 1205 N N . ALA A 1 161 ? -7.056 -1.342 -16.725 1.00 96.81 161 ALA A N 1
ATOM 1206 C CA . ALA A 1 161 ? -7.858 -2.565 -16.668 1.00 96.81 161 ALA A CA 1
ATOM 1207 C C . ALA A 1 161 ? -7.306 -3.595 -15.663 1.00 96.81 161 ALA A C 1
ATOM 1209 O O . ALA A 1 161 ? -8.076 -4.233 -14.935 1.00 96.81 161 ALA A O 1
ATOM 1210 N N . LEU A 1 162 ? -5.978 -3.748 -15.589 1.00 97.69 162 LEU A N 1
ATOM 1211 C CA . LEU A 1 162 ? -5.332 -4.617 -14.602 1.00 97.69 162 LEU A CA 1
ATOM 1212 C C . LEU A 1 162 ? -5.529 -4.094 -13.173 1.00 97.69 162 LEU A C 1
ATOM 1214 O O . LEU A 1 162 ? -5.877 -4.877 -12.286 1.00 97.69 162 LEU A O 1
ATOM 1218 N N . PHE A 1 163 ? -5.375 -2.786 -12.959 1.00 97.12 163 PHE A N 1
ATOM 1219 C CA . PHE A 1 163 ? -5.625 -2.142 -11.672 1.00 97.12 163 PHE A CA 1
ATOM 1220 C C . PHE A 1 163 ? -7.083 -2.287 -11.226 1.00 97.12 163 PHE A C 1
ATOM 1222 O O . PHE A 1 163 ? -7.332 -2.766 -10.119 1.00 97.12 163 PHE A O 1
ATOM 1229 N N . SER A 1 164 ? -8.047 -1.982 -12.101 1.00 95.94 164 SER A N 1
ATOM 1230 C CA . SER A 1 164 ? -9.484 -2.157 -11.864 1.00 95.94 164 SER A CA 1
ATOM 1231 C C . SER A 1 164 ? -9.806 -3.590 -11.455 1.00 95.94 164 SER A C 1
ATOM 1233 O O . SER A 1 164 ? -10.579 -3.818 -10.526 1.00 95.94 164 SER A O 1
ATOM 1235 N N . ARG A 1 165 ? -9.203 -4.581 -12.123 1.00 96.50 165 ARG A N 1
ATOM 1236 C CA . ARG A 1 165 ? -9.413 -5.998 -11.806 1.00 96.50 165 ARG A CA 1
ATOM 1237 C C . ARG A 1 165 ? -8.951 -6.341 -10.390 1.00 96.50 165 ARG A C 1
ATOM 1239 O O . ARG A 1 165 ? -9.677 -7.038 -9.685 1.00 96.50 165 ARG A O 1
ATOM 1246 N N . VAL A 1 166 ? -7.779 -5.858 -9.973 1.00 96.81 166 VAL A N 1
ATOM 1247 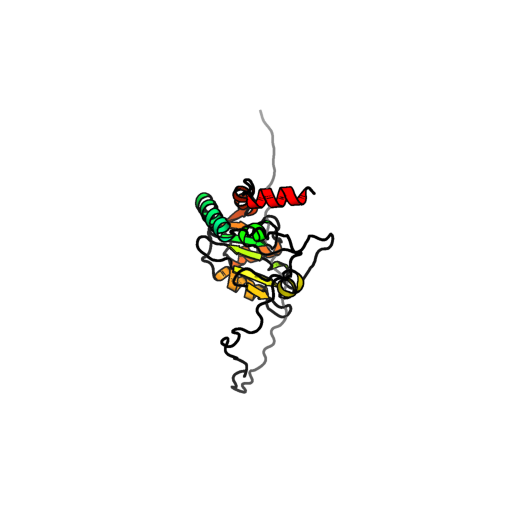C CA . VAL A 1 166 ? -7.267 -6.088 -8.610 1.00 96.81 166 VAL A CA 1
ATOM 1248 C C . VAL A 1 166 ? -8.118 -5.340 -7.588 1.00 96.81 166 VAL A C 1
ATOM 1250 O O . VAL A 1 166 ? -8.579 -5.952 -6.628 1.00 96.81 166 VAL A O 1
ATOM 1253 N N . ALA A 1 167 ? -8.412 -4.060 -7.817 1.00 95.94 167 ALA A N 1
ATOM 1254 C CA . ALA A 1 167 ? -9.234 -3.248 -6.921 1.00 95.94 167 ALA A CA 1
ATOM 1255 C C . ALA A 1 167 ? -10.629 -3.864 -6.699 1.00 95.94 167 ALA A C 1
ATOM 1257 O O . ALA A 1 167 ? -11.080 -4.001 -5.564 1.00 95.94 167 ALA A O 1
ATOM 1258 N N . ARG A 1 168 ? -11.286 -4.328 -7.771 1.00 94.38 168 ARG A N 1
ATOM 1259 C CA . ARG A 1 168 ? -12.622 -4.952 -7.722 1.00 94.38 168 ARG A CA 1
ATOM 1260 C C . ARG A 1 168 ? -12.633 -6.388 -7.188 1.00 94.38 168 ARG A C 1
ATOM 1262 O O . ARG A 1 168 ? -13.711 -6.947 -7.006 1.00 94.38 168 ARG A O 1
ATOM 1269 N N . SER A 1 169 ? -11.470 -6.995 -6.932 1.00 94.75 169 SER A N 1
ATOM 1270 C CA . SER A 1 169 ? -11.387 -8.285 -6.221 1.00 94.75 169 SER A CA 1
ATOM 1271 C C . SER A 1 169 ? -11.707 -8.155 -4.721 1.00 94.75 169 SER A C 1
ATOM 1273 O O . SER A 1 169 ? -11.975 -9.149 -4.032 1.00 94.75 169 SER A O 1
ATOM 1275 N N . PHE A 1 170 ? -11.724 -6.918 -4.215 1.00 93.69 170 PHE A N 1
ATOM 1276 C CA . PHE A 1 170 ? -12.174 -6.574 -2.876 1.00 93.69 170 PHE A CA 1
ATOM 1277 C C . PHE A 1 170 ? -13.650 -6.148 -2.898 1.00 93.69 170 PHE A C 1
ATOM 1279 O O . PHE A 1 170 ? -14.104 -5.531 -3.867 1.00 93.69 170 PHE A O 1
ATOM 1286 N N . PRO A 1 171 ? -14.425 -6.453 -1.838 1.00 90.50 171 PRO A N 1
ATOM 1287 C CA . PRO A 1 171 ? -15.749 -5.866 -1.660 1.00 90.50 171 PRO A CA 1
ATOM 1288 C C . PRO A 1 171 ? -15.661 -4.339 -1.693 1.00 90.50 171 PRO A C 1
ATOM 1290 O O . PRO A 1 171 ? -14.679 -3.778 -1.214 1.00 90.50 171 PRO A O 1
ATOM 1293 N N . SER A 1 172 ? -16.682 -3.665 -2.230 1.00 92.81 172 SER A N 1
ATOM 1294 C CA . SER A 1 172 ? -16.710 -2.199 -2.252 1.00 92.81 172 SER A CA 1
ATOM 1295 C C . SER A 1 172 ? -16.628 -1.647 -0.820 1.00 92.81 172 SER A C 1
ATOM 1297 O O . SER A 1 172 ? -17.569 -1.863 -0.049 1.00 92.81 172 SER A O 1
ATOM 1299 N N . PRO A 1 173 ? -15.524 -0.972 -0.446 1.00 96.75 173 PRO A N 1
ATOM 1300 C CA . PRO A 1 173 ? -15.331 -0.489 0.913 1.00 96.75 173 PRO A CA 1
ATOM 1301 C C . PRO A 1 173 ? -16.209 0.738 1.167 1.00 96.75 173 PRO A C 1
ATOM 1303 O O . PRO A 1 173 ? -16.455 1.535 0.262 1.00 96.75 173 PRO A O 1
ATOM 1306 N N . ARG A 1 174 ? -16.654 0.933 2.409 1.00 97.38 174 ARG A N 1
ATOM 1307 C CA . ARG A 1 174 ? -17.212 2.219 2.851 1.00 97.38 174 ARG A CA 1
ATOM 1308 C C . ARG A 1 174 ? -16.085 3.200 3.148 1.00 97.38 174 ARG A C 1
ATOM 1310 O O . ARG A 1 174 ? -16.184 4.366 2.769 1.00 97.38 174 ARG A O 1
ATOM 1317 N N . THR A 1 175 ? -15.006 2.712 3.759 1.00 98.25 175 THR A N 1
ATOM 1318 C CA . THR A 1 175 ? -13.828 3.500 4.127 1.00 98.25 175 THR A CA 1
ATOM 1319 C C . THR A 1 175 ? -12.560 2.910 3.515 1.00 98.25 175 THR A C 1
ATOM 1321 O O . THR A 1 175 ? -12.224 1.749 3.749 1.00 98.25 175 THR A O 1
ATOM 1324 N N . LEU A 1 176 ? -11.812 3.742 2.787 1.00 98.56 176 LEU A N 1
ATOM 1325 C CA . LEU A 1 176 ? -10.507 3.417 2.214 1.00 98.56 176 LEU A CA 1
ATOM 1326 C C . LEU A 1 176 ? -9.421 4.263 2.884 1.00 98.56 176 LEU A C 1
ATOM 1328 O O . LEU A 1 176 ? -9.418 5.490 2.779 1.00 98.56 176 LEU A O 1
ATOM 1332 N N . ALA A 1 177 ? -8.456 3.621 3.535 1.00 98.56 177 ALA A N 1
ATOM 1333 C CA . ALA A 1 177 ? -7.257 4.302 4.001 1.00 98.56 177 ALA A CA 1
ATOM 1334 C C . ALA A 1 177 ? -6.188 4.323 2.901 1.00 98.56 177 ALA A C 1
ATOM 1336 O O . ALA A 1 177 ? -5.833 3.286 2.350 1.00 98.56 177 ALA A O 1
ATOM 1337 N N . VAL A 1 178 ? -5.632 5.497 2.606 1.00 98.62 178 VAL A N 1
ATOM 1338 C CA . VAL A 1 178 ? -4.617 5.682 1.557 1.00 98.62 178 VAL A CA 1
ATOM 1339 C C . VAL A 1 178 ? -3.297 6.138 2.177 1.00 98.62 178 VAL A C 1
ATOM 1341 O O . VAL A 1 178 ? -3.273 7.021 3.041 1.00 98.62 178 VAL A O 1
ATOM 1344 N N . GLY A 1 179 ? -2.184 5.528 1.763 1.00 98.38 179 GLY A N 1
ATOM 1345 C CA . GLY A 1 179 ? -0.840 5.898 2.211 1.00 98.38 179 GLY A CA 1
ATOM 1346 C C . GLY A 1 179 ? -0.488 7.342 1.848 1.00 98.38 179 GLY A C 1
ATOM 1347 O O . GLY A 1 179 ? -0.790 7.806 0.750 1.00 98.38 179 GLY A O 1
ATOM 1348 N N . ALA A 1 180 ? 0.198 8.061 2.741 1.00 95.25 180 ALA A N 1
ATOM 1349 C CA . ALA A 1 180 ? 0.432 9.505 2.597 1.00 95.25 180 ALA A CA 1
ATOM 1350 C C . ALA A 1 180 ? 1.316 9.904 1.397 1.00 95.25 180 ALA A C 1
ATOM 1352 O O . ALA A 1 180 ? 1.369 11.074 1.026 1.00 95.25 180 ALA A O 1
ATOM 1353 N N . ARG A 1 181 ? 2.034 8.944 0.805 1.00 92.75 181 ARG A N 1
ATOM 1354 C CA . ARG A 1 181 ? 2.912 9.140 -0.362 1.00 92.75 181 ARG A CA 1
ATOM 1355 C C . ARG A 1 181 ? 2.307 8.593 -1.656 1.00 92.75 181 ARG A C 1
ATOM 1357 O O . ARG A 1 181 ? 3.021 8.427 -2.637 1.00 92.75 181 ARG A O 1
ATOM 1364 N N . THR A 1 182 ? 1.009 8.301 -1.651 1.00 95.94 182 THR A N 1
ATOM 1365 C CA . THR A 1 182 ? 0.292 7.841 -2.843 1.00 95.94 182 THR A CA 1
ATOM 1366 C C . THR A 1 182 ? 0.197 8.975 -3.854 1.00 95.94 182 THR A C 1
ATOM 1368 O O . THR A 1 182 ? -0.163 10.099 -3.502 1.00 95.94 182 THR A O 1
ATOM 1371 N N . TRP A 1 183 ? 0.508 8.679 -5.115 1.00 93.19 183 TRP A N 1
ATOM 1372 C CA . TRP A 1 183 ? 0.326 9.624 -6.211 1.00 93.19 183 TRP A CA 1
ATOM 1373 C C . TRP A 1 183 ? -1.148 10.007 -6.351 1.00 93.19 183 TRP A C 1
ATOM 1375 O O . TRP A 1 183 ? -2.029 9.154 -6.260 1.00 93.19 183 TRP A O 1
ATOM 1385 N N . ALA A 1 184 ? -1.426 11.282 -6.628 1.00 95.88 184 ALA A N 1
ATOM 1386 C CA . ALA A 1 184 ? -2.800 11.754 -6.803 1.00 95.88 184 ALA A CA 1
ATOM 1387 C C . ALA A 1 184 ? -3.539 10.988 -7.916 1.00 95.88 184 ALA A C 1
ATOM 1389 O O . ALA A 1 184 ? -4.716 10.678 -7.760 1.00 95.88 184 ALA A O 1
ATOM 1390 N N . SER A 1 185 ? -2.840 10.622 -8.997 1.00 94.62 185 SER A N 1
ATOM 1391 C CA . SER A 1 185 ? -3.374 9.774 -10.069 1.00 94.62 185 SER A CA 1
ATOM 1392 C C . SER A 1 185 ? -3.866 8.425 -9.551 1.00 94.62 185 SER A C 1
ATOM 1394 O O . SER A 1 185 ? -4.993 8.042 -9.848 1.00 94.62 185 SER A O 1
ATOM 1396 N N . ALA A 1 186 ? -3.082 7.735 -8.724 1.00 96.19 186 ALA A N 1
ATOM 1397 C CA . ALA A 1 186 ? -3.490 6.473 -8.116 1.00 96.19 186 ALA A CA 1
ATOM 1398 C C . ALA A 1 186 ? -4.731 6.650 -7.230 1.00 96.19 186 ALA A C 1
ATOM 1400 O O . ALA A 1 186 ? -5.680 5.881 -7.336 1.00 96.19 186 ALA A O 1
ATOM 1401 N N . THR A 1 187 ? -4.772 7.712 -6.418 1.00 97.31 187 THR A N 1
ATOM 1402 C CA . THR A 1 187 ? -5.941 8.035 -5.585 1.00 97.31 187 THR A CA 1
ATOM 1403 C C . THR A 1 187 ? -7.197 8.291 -6.419 1.00 97.31 187 THR A C 1
ATOM 1405 O O . THR A 1 187 ? -8.264 7.807 -6.057 1.00 97.31 187 THR A O 1
ATOM 1408 N N . MET A 1 188 ? -7.096 9.010 -7.541 1.00 96.69 188 MET A N 1
ATOM 1409 C CA . MET A 1 188 ? -8.241 9.242 -8.432 1.00 96.69 188 MET A CA 1
ATOM 1410 C C . MET A 1 188 ? -8.778 7.929 -9.018 1.00 96.69 188 MET A C 1
ATOM 1412 O O . MET A 1 188 ? -9.981 7.690 -8.950 1.00 96.69 188 MET A O 1
ATOM 1416 N N . ASN A 1 189 ? -7.891 7.050 -9.496 1.00 96.06 189 ASN A N 1
ATOM 1417 C CA . ASN A 1 189 ? -8.279 5.728 -9.998 1.00 96.06 189 ASN A CA 1
ATOM 1418 C C . ASN A 1 189 ? -8.910 4.863 -8.891 1.00 96.06 189 ASN A C 1
ATOM 1420 O O . ASN A 1 189 ? -9.923 4.212 -9.119 1.00 96.06 189 ASN A O 1
ATOM 1424 N N . LEU A 1 190 ? -8.372 4.888 -7.665 1.00 97.00 190 LEU A N 1
ATOM 1425 C CA . LEU A 1 190 ? -8.968 4.192 -6.516 1.00 97.00 190 LEU A CA 1
ATOM 1426 C C . LEU A 1 190 ? -10.400 4.657 -6.240 1.00 97.00 190 LEU A C 1
ATOM 1428 O O . LEU A 1 190 ? -11.274 3.828 -5.998 1.00 97.00 190 LEU A O 1
ATOM 1432 N N . LEU A 1 191 ? -10.644 5.970 -6.263 1.00 96.19 191 LEU A N 1
ATOM 1433 C CA . LEU A 1 191 ? -11.975 6.531 -6.030 1.00 96.19 191 LEU A CA 1
ATOM 1434 C C . LEU A 1 191 ? -12.969 6.105 -7.112 1.00 96.19 191 LEU A C 1
ATOM 1436 O O . LEU A 1 191 ? -14.103 5.759 -6.787 1.00 96.19 191 LEU A O 1
ATOM 1440 N N . GLU A 1 192 ? -12.551 6.095 -8.376 1.00 93.50 192 GLU A N 1
ATOM 1441 C CA . GLU A 1 192 ? -13.388 5.639 -9.485 1.00 93.50 192 GLU A CA 1
ATOM 1442 C C . GLU A 1 192 ? -13.710 4.141 -9.366 1.00 93.50 192 GLU A C 1
ATOM 1444 O O . GLU A 1 192 ? -14.877 3.740 -9.390 1.00 93.50 192 GLU A O 1
ATOM 1449 N N . GLU A 1 193 ? -12.691 3.314 -9.136 1.00 95.19 193 GLU A N 1
ATOM 1450 C CA . GLU A 1 193 ? -12.826 1.858 -9.115 1.00 95.19 193 GLU A CA 1
ATOM 1451 C C . GLU A 1 193 ? -13.578 1.316 -7.900 1.00 95.19 193 GLU A C 1
ATOM 1453 O O . GLU A 1 193 ? -14.318 0.332 -8.000 1.00 95.19 193 GLU A O 1
ATOM 1458 N N . LEU A 1 194 ? -13.423 1.970 -6.748 1.00 95.69 194 LEU A N 1
ATOM 1459 C CA . LEU A 1 194 ? -14.014 1.540 -5.480 1.00 95.69 194 LEU A CA 1
ATOM 1460 C C . LEU A 1 194 ? -15.341 2.242 -5.166 1.00 95.69 194 LEU A C 1
ATOM 1462 O O . LEU A 1 194 ? -15.850 2.105 -4.056 1.00 95.69 194 LEU A O 1
ATOM 1466 N N . ARG A 1 195 ? -15.936 2.937 -6.147 1.00 93.56 195 ARG A N 1
ATOM 1467 C CA . ARG A 1 195 ? -17.236 3.629 -6.029 1.00 93.56 195 ARG A CA 1
ATOM 1468 C C . ARG A 1 195 ? -17.244 4.732 -4.962 1.00 93.56 195 ARG A C 1
ATOM 1470 O O . ARG A 1 195 ? -18.215 4.886 -4.226 1.00 93.56 195 ARG A O 1
ATOM 1477 N N . ASN A 1 196 ? -16.178 5.526 -4.941 1.00 94.62 196 ASN A N 1
ATOM 1478 C CA . ASN A 1 196 ? -16.001 6.738 -4.139 1.00 94.62 196 ASN A CA 1
ATOM 1479 C C . ASN A 1 196 ? -16.165 6.532 -2.612 1.00 94.62 196 ASN A C 1
ATOM 1481 O O . ASN A 1 196 ? -17.054 7.136 -2.003 1.00 94.62 196 ASN A O 1
ATOM 1485 N N . PRO A 1 197 ? -15.322 5.687 -1.982 1.00 97.38 197 PRO A N 1
ATOM 1486 C CA . PRO A 1 197 ? -15.342 5.467 -0.536 1.00 97.38 197 PRO A CA 1
ATOM 1487 C C . PRO A 1 197 ? -14.898 6.713 0.242 1.00 97.38 197 PRO A C 1
ATOM 1489 O O . PRO A 1 197 ? -14.210 7.594 -0.281 1.00 97.38 197 PRO A O 1
ATOM 1492 N N . GLN A 1 198 ? -15.210 6.757 1.537 1.00 98.12 198 GLN A N 1
ATOM 1493 C CA . GLN A 1 198 ? -14.650 7.765 2.431 1.00 98.12 198 GLN A CA 1
ATOM 1494 C C . GLN A 1 198 ? -13.143 7.535 2.599 1.00 98.12 198 GLN A C 1
ATOM 1496 O O . GLN A 1 198 ? -12.708 6.456 3.001 1.00 98.12 198 GLN A O 1
ATOM 1501 N N . LEU A 1 199 ? -12.336 8.563 2.326 1.00 98.06 199 LEU A N 1
ATOM 1502 C CA . LEU A 1 199 ? -10.886 8.473 2.475 1.00 98.06 199 LEU A CA 1
ATOM 1503 C C . LEU A 1 199 ? -10.431 8.712 3.917 1.00 98.06 199 LEU A C 1
ATOM 1505 O O . LEU A 1 199 ? -10.910 9.614 4.606 1.00 98.06 199 LEU A O 1
ATOM 1509 N N . SER A 1 200 ? -9.426 7.952 4.340 1.00 97.81 200 SER A N 1
ATOM 1510 C CA . SER A 1 200 ? -8.653 8.205 5.557 1.00 97.81 200 SER A CA 1
ATOM 1511 C C . SER A 1 200 ? -7.145 8.057 5.303 1.00 97.81 200 SER A C 1
ATOM 1513 O O . SER A 1 200 ? -6.713 7.616 4.237 1.00 97.81 200 SER A O 1
ATOM 1515 N N . ASN A 1 201 ? -6.307 8.477 6.255 1.00 98.00 201 ASN A N 1
ATOM 1516 C CA . ASN A 1 201 ? -4.848 8.438 6.108 1.00 98.00 201 ASN A CA 1
ATOM 1517 C C . ASN A 1 201 ? -4.278 7.132 6.682 1.00 98.00 201 ASN A C 1
ATOM 1519 O O . ASN A 1 201 ? -4.200 6.978 7.903 1.00 98.00 201 ASN A O 1
ATOM 1523 N N . ALA A 1 202 ? -3.817 6.232 5.810 1.00 98.12 202 ALA A N 1
ATOM 1524 C CA . ALA A 1 202 ? -3.263 4.943 6.223 1.00 98.12 202 ALA A CA 1
ATOM 1525 C C . ALA A 1 202 ? -1.969 5.087 7.031 1.00 98.12 202 ALA A C 1
ATOM 1527 O O . ALA A 1 202 ? -1.776 4.384 8.020 1.00 98.12 202 ALA A O 1
ATOM 1528 N N . SER A 1 203 ? -1.099 6.036 6.680 1.00 96.38 203 SER A N 1
ATOM 1529 C CA . SER A 1 203 ? 0.175 6.232 7.381 1.00 96.38 203 SER A CA 1
ATOM 1530 C C . SER A 1 203 ? -0.022 6.612 8.853 1.00 96.38 203 SER A C 1
ATOM 1532 O O . SER A 1 203 ? 0.795 6.242 9.693 1.00 96.38 203 SER A O 1
ATOM 1534 N N . ARG A 1 204 ? -1.128 7.285 9.213 1.00 96.75 204 ARG A N 1
ATOM 1535 C CA . ARG A 1 204 ? -1.482 7.529 10.627 1.00 96.75 204 ARG A CA 1
ATOM 1536 C C . ARG A 1 204 ? -1.830 6.246 11.382 1.00 96.75 204 ARG A C 1
ATOM 1538 O O . ARG A 1 204 ? -1.520 6.160 12.567 1.00 96.75 204 ARG A O 1
ATOM 1545 N N . LEU A 1 205 ? -2.457 5.279 10.717 1.00 97.56 205 LEU A N 1
ATOM 1546 C CA . LEU A 1 205 ? -2.807 3.980 11.295 1.00 97.56 205 LEU A CA 1
ATOM 1547 C C . LEU A 1 205 ? -1.548 3.126 11.465 1.00 97.56 205 LEU A C 1
ATOM 1549 O O . LEU A 1 205 ? -1.247 2.685 12.571 1.00 97.56 205 LEU A O 1
ATOM 1553 N N . VAL A 1 206 ? -0.737 3.012 10.409 1.00 97.31 206 VAL A N 1
ATOM 1554 C CA . VAL A 1 206 ? 0.523 2.252 10.436 1.00 97.31 206 VAL A CA 1
ATOM 1555 C C . VAL A 1 206 ? 1.521 2.846 11.442 1.00 97.31 206 VAL A C 1
ATOM 1557 O O . VAL A 1 206 ? 2.246 2.106 12.107 1.00 97.31 206 VAL A O 1
ATOM 1560 N N . ASN A 1 207 ? 1.537 4.170 11.644 1.00 96.44 207 ASN A N 1
ATOM 1561 C CA . ASN A 1 207 ? 2.401 4.803 12.648 1.00 96.44 207 ASN A CA 1
ATOM 1562 C C . ASN A 1 207 ? 2.133 4.306 14.078 1.00 96.44 207 ASN A C 1
ATOM 1564 O O . ASN A 1 207 ? 3.073 4.253 14.869 1.00 96.44 207 ASN A O 1
ATOM 1568 N N . ARG A 1 208 ? 0.894 3.906 14.405 1.00 95.62 208 ARG A N 1
ATOM 1569 C CA . ARG A 1 208 ? 0.564 3.339 15.725 1.00 95.62 208 ARG A CA 1
ATOM 1570 C C . ARG A 1 208 ? 1.374 2.073 15.996 1.00 95.62 208 ARG A C 1
ATOM 1572 O O . ARG A 1 208 ? 1.903 1.919 17.090 1.00 95.62 208 ARG A O 1
ATOM 1579 N N . LEU A 1 209 ? 1.545 1.241 14.968 1.00 96.12 209 LEU A N 1
ATOM 1580 C CA . LEU A 1 209 ? 2.353 0.021 15.020 1.00 96.12 209 LEU A CA 1
ATOM 1581 C C . LEU A 1 209 ? 3.852 0.342 15.039 1.00 96.12 209 LEU A C 1
ATOM 1583 O O . LEU A 1 209 ? 4.613 -0.225 15.811 1.00 96.12 209 LEU A O 1
ATOM 1587 N N . ARG A 1 210 ? 4.285 1.305 14.216 1.00 94.25 210 ARG A N 1
ATOM 1588 C CA . ARG A 1 210 ? 5.708 1.643 14.036 1.00 94.25 210 ARG A CA 1
ATOM 1589 C C . ARG A 1 210 ? 6.319 2.441 15.191 1.00 94.25 210 ARG A C 1
ATOM 1591 O O . ARG A 1 210 ? 7.538 2.634 15.188 1.00 94.25 210 ARG A O 1
ATOM 1598 N N . ARG A 1 211 ? 5.507 2.947 16.127 1.00 93.75 211 ARG A N 1
ATOM 1599 C CA . ARG A 1 211 ? 5.958 3.790 17.247 1.00 93.75 211 ARG A CA 1
ATOM 1600 C C . ARG A 1 211 ? 6.697 2.994 18.321 1.00 93.75 211 ARG A C 1
ATOM 1602 O O . ARG A 1 211 ? 7.650 3.516 18.891 1.00 93.75 211 ARG A O 1
ATOM 1609 N N . ILE A 1 212 ? 6.274 1.759 18.578 1.00 92.25 212 ILE A N 1
ATOM 1610 C CA . ILE A 1 212 ? 6.924 0.864 19.538 1.00 92.25 212 ILE A CA 1
ATOM 1611 C C . ILE A 1 212 ? 7.809 -0.096 18.750 1.00 92.25 212 ILE A C 1
ATOM 1613 O O . ILE A 1 212 ? 7.355 -0.706 17.787 1.00 92.25 212 ILE A O 1
ATOM 1617 N N . LYS A 1 213 ? 9.084 -0.181 19.131 1.00 92.25 213 LYS A N 1
ATOM 1618 C CA . LYS A 1 213 ? 10.075 -1.011 18.445 1.00 92.25 213 LYS A CA 1
ATOM 1619 C C . LYS A 1 213 ? 10.155 -2.386 19.075 1.00 92.25 213 LYS A C 1
ATOM 1621 O O . LYS A 1 213 ? 10.259 -2.488 20.297 1.00 92.25 213 LYS A O 1
ATOM 1626 N N . SER A 1 214 ? 10.136 -3.423 18.244 1.00 91.94 214 SER A N 1
ATOM 1627 C CA . SER A 1 214 ? 10.446 -4.772 18.706 1.00 91.94 214 SER A CA 1
ATOM 1628 C C . SER A 1 214 ? 11.928 -4.880 19.111 1.00 91.94 214 SER A C 1
ATOM 1630 O O . SER A 1 214 ? 12.743 -4.044 18.697 1.00 91.94 214 SER A O 1
ATOM 1632 N N . PRO A 1 215 ? 12.313 -5.892 19.909 1.00 93.25 215 PRO A N 1
ATOM 1633 C CA . PRO A 1 215 ? 13.717 -6.147 20.235 1.00 93.25 215 PRO A CA 1
ATOM 1634 C C . PRO A 1 215 ? 14.615 -6.240 18.991 1.00 93.25 215 PRO A C 1
ATOM 1636 O O . PRO A 1 215 ? 15.717 -5.696 18.979 1.00 93.25 215 PRO A O 1
ATOM 1639 N N . GLU A 1 216 ? 14.104 -6.856 17.926 1.00 92.06 216 GLU A N 1
ATOM 1640 C CA . GLU A 1 216 ? 14.752 -7.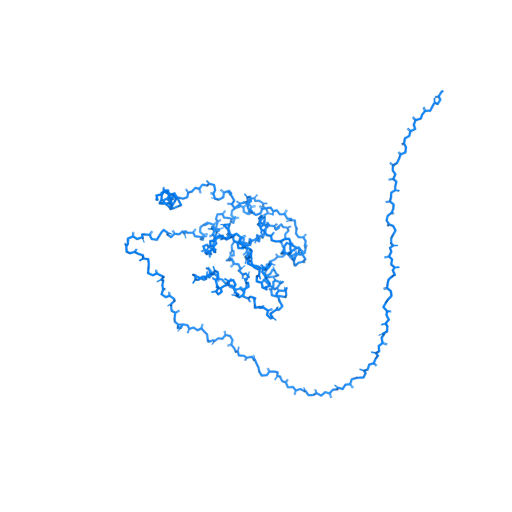001 16.621 1.00 92.06 216 GLU A CA 1
ATOM 1641 C C . GLU A 1 216 ? 14.975 -5.647 15.932 1.00 92.06 216 GLU A C 1
ATOM 1643 O O . GLU A 1 216 ? 16.058 -5.379 15.413 1.00 92.06 216 GLU A O 1
ATOM 1648 N N . GLU A 1 217 ? 13.967 -4.764 15.950 1.00 92.06 217 GLU A N 1
ATOM 1649 C CA . GLU A 1 217 ? 14.096 -3.407 15.407 1.00 92.06 217 GLU A CA 1
ATOM 1650 C C . GLU A 1 217 ? 15.121 -2.588 16.201 1.00 92.06 217 GLU A C 1
ATOM 1652 O O . GLU A 1 217 ? 15.929 -1.878 15.606 1.00 92.06 217 GLU A O 1
ATOM 1657 N N . LEU A 1 218 ? 15.110 -2.690 17.534 1.00 93.75 218 LEU A N 1
ATOM 1658 C CA . LEU A 1 218 ? 16.078 -2.001 18.391 1.00 93.75 218 LEU A CA 1
ATOM 1659 C C . LEU A 1 218 ? 17.505 -2.482 18.133 1.00 93.75 218 LEU A C 1
ATOM 1661 O O . LEU A 1 218 ? 18.425 -1.671 18.119 1.00 93.75 218 LEU A O 1
ATOM 1665 N N . GLU A 1 219 ? 17.693 -3.779 17.910 1.00 93.44 219 GLU A N 1
ATOM 1666 C CA . GLU A 1 219 ? 18.998 -4.337 17.578 1.00 93.44 219 GLU A CA 1
ATOM 1667 C C . GLU A 1 219 ? 19.514 -3.837 16.221 1.00 93.44 219 GLU A C 1
ATOM 1669 O O . GLU A 1 219 ? 20.661 -3.399 16.133 1.00 93.44 219 GLU A O 1
ATOM 1674 N N . LEU A 1 220 ? 18.674 -3.806 15.178 1.00 91.00 220 LEU A N 1
ATOM 1675 C CA . LEU A 1 220 ? 19.072 -3.200 13.900 1.00 91.00 220 LEU A CA 1
ATOM 1676 C C . LEU A 1 220 ? 19.407 -1.712 14.041 1.00 91.00 220 LEU A C 1
ATOM 1678 O O . LEU A 1 220 ? 20.375 -1.248 13.441 1.00 91.00 220 LEU A O 1
ATOM 1682 N N . LEU A 1 221 ? 18.645 -0.970 14.848 1.00 91.50 221 LEU A N 1
ATOM 1683 C CA . LEU A 1 221 ? 18.931 0.439 15.113 1.00 91.50 221 LEU A CA 1
ATOM 1684 C C . LEU A 1 221 ? 20.276 0.625 15.824 1.00 91.50 221 LEU A C 1
ATOM 1686 O O . LEU A 1 221 ? 21.027 1.512 15.436 1.00 91.50 221 LEU A O 1
ATOM 1690 N N . ARG A 1 222 ? 20.617 -0.224 16.807 1.00 93.56 222 ARG A N 1
ATOM 1691 C CA . ARG A 1 222 ? 21.938 -0.191 17.465 1.00 93.56 222 ARG A CA 1
ATOM 1692 C C . ARG A 1 222 ? 23.066 -0.436 16.474 1.00 93.56 222 ARG A C 1
ATOM 1694 O O . ARG A 1 222 ? 24.049 0.295 16.487 1.00 93.56 222 ARG A O 1
ATOM 1701 N N . ARG A 1 223 ? 22.913 -1.431 15.595 1.00 91.12 223 ARG A N 1
ATOM 1702 C CA . ARG A 1 223 ? 23.914 -1.733 14.560 1.00 91.12 223 ARG A CA 1
ATOM 1703 C C . ARG A 1 223 ? 24.114 -0.567 13.598 1.00 91.12 223 ARG A C 1
ATOM 1705 O O . ARG A 1 223 ? 25.242 -0.302 13.222 1.00 91.12 223 ARG A O 1
ATOM 1712 N N . ALA A 1 224 ? 23.044 0.139 13.238 1.00 89.75 224 ALA A N 1
ATOM 1713 C CA . ALA A 1 224 ? 23.107 1.281 12.330 1.00 89.75 224 ALA A CA 1
ATOM 1714 C C . ALA A 1 224 ? 23.775 2.536 12.931 1.00 89.75 224 ALA A C 1
ATOM 1716 O O . ALA A 1 224 ? 24.032 3.488 12.199 1.00 89.75 224 ALA A O 1
ATOM 1717 N N . CYS A 1 225 ? 24.020 2.577 14.247 1.00 91.00 225 CYS A N 1
ATOM 1718 C CA . CYS A 1 225 ? 24.730 3.684 14.897 1.00 91.00 225 CYS A CA 1
ATOM 1719 C C . CYS A 1 225 ? 26.262 3.593 14.787 1.00 91.00 225 CYS A C 1
ATOM 1721 O O . CYS A 1 225 ? 26.933 4.557 15.160 1.00 91.00 225 CYS A O 1
ATOM 1723 N N . HIS A 1 226 ? 26.799 2.458 14.335 1.00 76.62 226 HIS A N 1
ATOM 1724 C CA . HIS A 1 226 ? 28.232 2.197 14.180 1.00 76.62 226 HIS A CA 1
ATOM 1725 C C . HIS A 1 226 ? 28.634 2.210 12.705 1.00 76.62 226 HIS A C 1
ATOM 1727 O O . HIS A 1 226 ? 29.784 2.623 12.439 1.00 76.62 226 HIS A O 1
#

Secondary structure (DSSP, 8-state):
-------------------------------------S----S-----S---PPP-PPTT-------HHHHHHHHHHHHHHHT--EEEEESSHHHHHHH---PPPP-SS----TTGGG-EEEE-TTS--EEEEEHHIIIII-TT--SS-EEEE-TTS-HHHHHHHHHTTS---SEEEE-TT--HHHHHHHHHHTTSPEEEEHHHHHHHHHTSPPHHHHHHHHHTT-

Foldseek 3Di:
DDDDDDDDDDDDDDDDDDDDDDDDDDDDDDDDDDDDPPDDDDPPPDDDDDDPDDPPDDPPDDPLDDDLVVLLQVLLVLCVVVVAFKEKEAPDDLQCSNFVQDFADDDPDDDDDQLSLQHTWMRGRPDDIEGEHEPCCQVPGRPVGGRDHYHYDYNPDPSLVSSLVSLVVGQLGQEYAYEPPRDVVSVVSSCVSSVRHHYDHVVVSSVVVVVDDDPSRVVVVVVVVD

pLDDT: mean 77.62, std 26.26, range [28.28, 98.62]

Mean predicted aligned error: 13.96 Å

Solvent-accessible surface area (backbone atoms only — not comparable to full-atom values): 14490 Å² total; per-residue (Å²): 137,88,87,87,86,88,89,86,80,92,83,83,86,77,87,88,86,87,83,86,84,84,80,92,78,91,78,83,91,81,92,79,82,93,72,80,82,91,74,83,76,76,96,77,82,89,78,88,85,76,80,79,75,72,82,83,69,66,93,83,70,82,78,82,79,77,68,24,65,60,45,43,57,55,44,34,53,54,27,60,78,66,65,42,55,33,33,42,31,34,80,43,71,70,42,22,62,39,52,61,38,59,68,64,84,88,63,98,69,86,84,84,52,62,59,49,65,58,33,26,33,42,42,39,71,99,51,78,55,46,32,31,35,20,40,66,50,53,70,71,46,19,87,90,48,67,87,57,61,68,48,69,34,51,76,88,51,63,50,62,64,56,48,45,54,58,60,58,72,44,77,75,40,68,20,35,21,37,26,84,83,48,52,69,68,36,52,52,52,49,34,65,63,39,71,59,40,48,78,44,62,32,49,68,58,54,43,66,63,68,69,62,72,52,75,66,54,50,51,54,52,58,59,72,75,111